Protein AF-0000000084647688 (afdb_homodimer)

Sequence (276 aa):
MPHLNAVLETALYVRDMTRARAFFEEVLELRPSTADHRMTAYAVGPSVLLLFMEGGTTETVQLPDNRGSIPPHDGNGPVHMAFAIAPEDLEPWERRLNAHGVKIEGRTHWPRGGESLYLRDPDDHLLELATPGIWPNYMPHLNAVLETALYVRDMTRARAFFEEVLELRPSTADHRMTAYAVGPSVLLLFMEGGTTETVQLPDNRGSIPPHDGNGPVHMAFAIAPEDLEPWERRLNAHGVKIEGRTHWPRGGESLYLRDPDDHLLELATPGIWPNY

Foldseek 3Di:
DDDDDDAAEDEDEDADVVQQCCCCCVLVVFDFPDDDPAWTWTDDDRHIYIYGHAVSFQQWADDPPRPGIDHGDGDADQAEDEDEDEPVCVVVSVVSCVVVPWDFPDKDQAPQGKIWTWTAGPRGHIYIYIYPRNDPVD/DDDDDDAAEDEDEDADVVQQCCCCCVLVVFDFPDDDPAWTWTDDDRHIYIYGHAVSFQAWAQDPPRPGIDHGDGDADQAEDEDEDEPVCVVVSVVSCVVVPWDFPDKDQAPQGKIWTWTAGPRGHIYIYIYPRNDPVD

Organism: NCBI:txid1178482

Solvent-accessible surface area (backbone atoms only — not comparable to full-atom values): 14075 Å² total; per-residue (Å²): 129,65,62,66,52,23,57,29,35,40,59,48,52,32,89,47,66,68,63,45,47,50,45,46,32,69,74,66,62,46,57,71,75,48,71,58,96,43,36,38,32,27,64,25,52,70,19,33,44,34,40,30,35,50,78,58,35,70,53,68,42,74,44,73,91,80,26,34,35,44,66,47,33,37,39,44,65,23,37,49,38,26,30,29,28,55,72,85,30,50,63,52,43,52,51,49,35,51,75,70,68,46,64,73,73,23,40,34,56,37,95,68,68,6,41,35,41,26,33,64,51,93,68,51,25,32,38,30,46,30,23,60,26,68,44,97,70,57,129,66,62,65,54,24,56,30,35,40,58,48,53,33,91,47,66,68,64,44,49,50,44,46,32,68,75,66,62,46,58,72,76,48,71,58,98,42,36,38,33,28,65,25,52,70,20,33,44,34,40,30,35,49,78,57,36,69,52,68,42,72,44,72,90,80,26,34,37,43,65,45,32,36,39,45,66,23,36,49,37,25,31,29,28,52,71,84,31,49,63,52,44,52,52,49,35,50,76,70,68,47,64,72,73,23,41,35,56,38,96,66,66,7,42,35,42,28,33,62,50,92,70,51,26,30,39,30,46,30,23,60,26,68,45,95,70,56

Radius of gyration: 17.88 Å; Cα contacts (8 Å, |Δi|>4): 678; chains: 2; bounding box: 42×48×41 Å

Nearest PDB structures (foldseek):
  3r4q-assembly2_D  TM=8.934E-01  e=1.992E-13  Agrobacterium fabrum str. C58
  1lqp-assembly1_B  TM=8.240E-01  e=5.655E-10  Pseudomonas aeruginosa
  4naz-assembly1_A  TM=8.111E-01  e=8.529E-09  Staphylococcus aureus subsp. aureus N315
  3bqx-assembly1_A-2  TM=7.437E-01  e=2.917E-09  Fulvimarina pelagi HTCC2506
  4mym-assembly1_A-2  TM=7.475E-01  e=2.341E-08  Nocardioides sp. JS614

Secondary structure (DSSP, 8-state):
-----EEEEEEEEES-HHHHHIIIIIIS---EEEE-SSEEEEEETTEEEEEEETTTT-SPEEEGGGTEEE-----BS--EEEEE--GGGHHHHHHHHHHTT--EEEEEE-TTS-EEEEEE-TT--EEEEE-TTSSTT-/-----EEEEEEEEES-HHHHHIIIIIIS---EEEE-SSEEEEEETTEEEEEEETTTT-SPEEEGGGTEEE-----BS--EEEEE--GGGHHHHHHHHHHTTPPEEEEEE-TTS-EEEEEE-TT--EEEEE-TTSSTT-

InterPro domains:
  IPR004360 Glyoxalase/fosfomycin resistance/dioxygenase domain [PF00903] (9-129)
  IPR029068 Glyoxalase/Bleomycin resistance protein/Dihydroxybiphenyl dioxygenase [G3DSA:3.10.180.10] (8-137)
  IPR029068 Glyoxalase/Bleomycin resistance protein/Dihydroxybiphenyl dioxygenase [SSF54593] (9-135)
  IPR037523 Vicinal oxygen chelate (VOC), core domain [PS51819] (6-132)
  IPR050383 Glyoxalase I/Fosfomycin Resistance Protein Families [PTHR21366] (7-130)

pLDDT: mean 97.74, std 1.86, range [86.56, 99.0]

Structure (mmCIF, N/CA/C/O backbone):
data_AF-0000000084647688-model_v1
#
loop_
_entity.id
_entity.type
_entity.pdbx_description
1 polymer 'VOC domain-containing protein'
#
loop_
_atom_site.group_PDB
_atom_site.id
_atom_site.type_symbol
_atom_site.label_atom_id
_atom_site.label_alt_id
_atom_site.label_comp_id
_atom_site.label_asym_id
_atom_site.label_entity_id
_atom_site.label_seq_id
_atom_site.pdbx_PDB_ins_code
_atom_site.Cartn_x
_atom_site.Cartn_y
_atom_site.Cartn_z
_atom_site.occupancy
_atom_site.B_iso_or_equiv
_atom_site.auth_seq_id
_atom_site.auth_comp_id
_atom_site.auth_asym_id
_atom_site.auth_atom_id
_atom_site.pdbx_PDB_model_num
ATOM 1 N N . MET A 1 1 ? -4.27 -24.141 4.969 1 86.56 1 MET A N 1
ATOM 2 C CA . MET A 1 1 ? -4.352 -23.188 3.861 1 86.56 1 MET A CA 1
ATOM 3 C C . MET A 1 1 ? -3.295 -22.094 3.998 1 86.56 1 MET A C 1
ATOM 5 O O . MET A 1 1 ? -3.002 -21.641 5.105 1 86.56 1 MET A O 1
ATOM 9 N N . PRO A 1 2 ? -2.67 -21.734 2.844 1 96.19 2 PRO A N 1
ATOM 10 C CA . PRO A 1 2 ? -1.64 -20.703 2.975 1 96.19 2 PRO A CA 1
ATOM 11 C C . PRO A 1 2 ? -2.203 -19.359 3.441 1 96.19 2 PRO A C 1
ATOM 13 O O . PRO A 1 2 ? -3.414 -19.141 3.359 1 96.19 2 PRO A O 1
ATOM 16 N N . HIS A 1 3 ? -1.312 -18.562 3.988 1 97.06 3 HIS A N 1
ATOM 17 C CA . HIS A 1 3 ? -1.773 -17.344 4.633 1 97.06 3 HIS A CA 1
ATOM 18 C C . HIS A 1 3 ? -1.028 -16.125 4.098 1 97.06 3 HIS A C 1
ATOM 20 O O . HIS A 1 3 ? 0.14 -16.219 3.717 1 97.06 3 HIS A O 1
ATOM 26 N N . LEU A 1 4 ? -1.744 -15.055 4.02 1 98.75 4 LEU A N 1
ATOM 27 C CA . LEU A 1 4 ? -1.13 -13.75 3.838 1 98.75 4 LEU A CA 1
ATOM 28 C C . LEU A 1 4 ? -0.838 -13.086 5.184 1 98.75 4 LEU A C 1
ATOM 30 O O . LEU A 1 4 ? -1.75 -12.875 5.984 1 98.75 4 LEU A O 1
ATOM 34 N N . ASN A 1 5 ? 0.337 -12.719 5.445 1 98.56 5 ASN A N 1
ATOM 35 C CA . ASN A 1 5 ? 0.75 -12.32 6.789 1 98.56 5 ASN A CA 1
ATOM 36 C C . ASN A 1 5 ? 0.601 -10.812 7 1 98.56 5 ASN A C 1
ATOM 38 O O . ASN A 1 5 ? 0.378 -10.359 8.125 1 98.56 5 ASN A O 1
ATOM 42 N N . ALA A 1 6 ? 0.817 -10.023 5.988 1 98.75 6 ALA A N 1
ATOM 43 C CA . ALA A 1 6 ? 0.769 -8.57 5.996 1 98.75 6 ALA A CA 1
ATOM 44 C C . ALA A 1 6 ? 0.856 -8.008 4.578 1 98.75 6 ALA A C 1
ATOM 46 O O . ALA A 1 6 ? 1.179 -8.734 3.637 1 98.75 6 ALA A O 1
ATOM 47 N N . VAL A 1 7 ? 0.474 -6.824 4.391 1 98.88 7 VAL A N 1
ATOM 48 C CA . VAL A 1 7 ? 0.955 -6.105 3.213 1 98.88 7 VAL A CA 1
ATOM 49 C C . VAL A 1 7 ? 2.406 -5.68 3.424 1 98.88 7 VAL A C 1
ATOM 51 O O . VAL A 1 7 ? 2.711 -4.945 4.367 1 98.88 7 VAL A O 1
ATOM 54 N N . LEU A 1 8 ? 3.215 -6.152 2.584 1 98.88 8 LEU A N 1
ATOM 55 C CA . LEU A 1 8 ? 4.648 -5.941 2.74 1 98.88 8 LEU A CA 1
ATOM 56 C C . LEU A 1 8 ? 5.098 -4.68 2.008 1 98.88 8 LEU A C 1
ATOM 58 O O . LEU A 1 8 ? 5.852 -3.873 2.557 1 98.88 8 LEU A O 1
ATOM 62 N N . GLU A 1 9 ? 4.734 -4.59 0.768 1 98.94 9 GLU A N 1
ATOM 63 C CA . GLU A 1 9 ? 5.109 -3.455 -0.071 1 98.94 9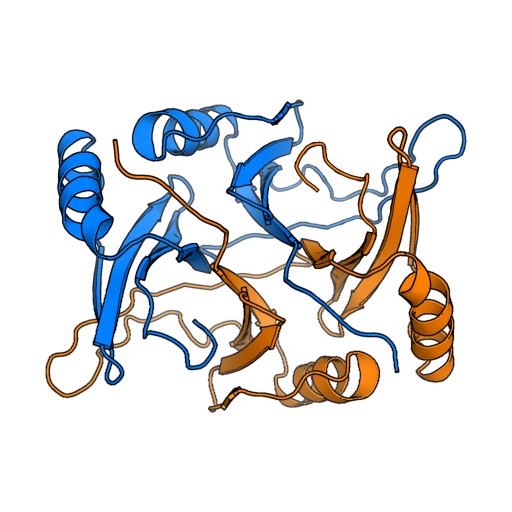 GLU A CA 1
ATOM 64 C C . GLU A 1 9 ? 3.887 -2.635 -0.469 1 98.94 9 GLU A C 1
ATOM 66 O O . GLU A 1 9 ? 2.846 -3.193 -0.82 1 98.94 9 GLU A O 1
ATOM 71 N N . THR A 1 10 ? 4 -1.387 -0.364 1 98.88 10 THR A N 1
ATOM 72 C CA . THR A 1 10 ? 3.088 -0.41 -0.949 1 98.88 10 THR A CA 1
ATOM 73 C C . THR A 1 10 ? 3.824 0.499 -1.929 1 98.88 10 THR A C 1
ATOM 75 O O . THR A 1 10 ? 4.953 0.922 -1.664 1 98.88 10 THR A O 1
ATOM 78 N N . ALA A 1 11 ? 3.146 0.831 -3.043 1 98.88 11 ALA A N 1
ATOM 79 C CA . ALA A 1 11 ? 3.818 1.607 -4.082 1 98.88 11 ALA A CA 1
ATOM 80 C C . ALA A 1 11 ? 3.094 2.926 -4.336 1 98.88 11 ALA A C 1
ATOM 82 O O . ALA A 1 11 ? 1.861 2.971 -4.363 1 98.88 11 ALA A O 1
ATOM 83 N N . LEU A 1 12 ? 3.811 3.926 -4.477 1 98.81 12 LEU A N 1
ATOM 84 C CA . LEU A 1 12 ? 3.375 5.199 -5.035 1 98.81 12 LEU A CA 1
ATOM 85 C C . LEU A 1 12 ? 4.129 5.512 -6.324 1 98.81 12 LEU A C 1
ATOM 87 O O . LEU A 1 12 ? 5.297 5.156 -6.469 1 98.81 12 LEU A O 1
ATOM 91 N N . TYR A 1 13 ? 3.473 6.145 -7.238 1 98.75 13 TYR A N 1
ATOM 92 C CA . TYR A 1 13 ? 4.078 6.578 -8.492 1 98.75 13 TYR A CA 1
ATOM 93 C C . TYR A 1 13 ? 4.207 8.094 -8.547 1 98.75 13 TYR A C 1
ATOM 95 O O . TYR A 1 13 ? 3.238 8.82 -8.305 1 98.75 13 TYR A O 1
ATOM 103 N N . VAL A 1 14 ? 5.348 8.523 -8.836 1 98.56 14 VAL A N 1
ATOM 104 C CA . VAL A 1 14 ? 5.633 9.953 -8.719 1 98.56 14 VAL A CA 1
ATOM 105 C C . VAL A 1 14 ? 6.141 10.484 -10.062 1 98.56 14 VAL A C 1
ATOM 107 O O . VAL A 1 14 ? 6.699 9.734 -10.859 1 98.56 14 VAL A O 1
ATOM 110 N N . ARG A 1 15 ? 6.012 11.773 -10.297 1 98.19 15 ARG A N 1
ATOM 111 C CA . ARG A 1 15 ? 6.371 12.406 -11.562 1 98.19 15 ARG A CA 1
ATOM 112 C C . ARG A 1 15 ? 7.785 12.969 -11.516 1 98.19 15 ARG A C 1
ATOM 114 O O . ARG A 1 15 ? 8.406 13.203 -12.555 1 98.19 15 ARG A O 1
ATOM 121 N N . ASP A 1 16 ? 8.25 13.312 -10.383 1 97.75 16 ASP A N 1
ATOM 122 C CA . ASP A 1 16 ? 9.578 13.852 -10.133 1 97.75 16 ASP A CA 1
ATOM 123 C C . ASP A 1 16 ? 10.203 13.211 -8.891 1 97.75 16 ASP A C 1
ATOM 125 O O . ASP A 1 16 ? 9.875 13.586 -7.762 1 97.75 16 ASP A O 1
ATOM 129 N N . MET A 1 17 ? 11.164 12.312 -9.117 1 98.06 17 MET A N 1
ATOM 130 C CA . MET A 1 17 ? 11.742 11.508 -8.039 1 98.06 17 MET A CA 1
ATOM 131 C C . MET A 1 17 ? 12.516 12.391 -7.059 1 98.06 17 MET A C 1
ATOM 133 O O . MET A 1 17 ? 12.484 12.156 -5.852 1 98.06 17 MET A O 1
ATOM 137 N N . THR A 1 18 ? 13.203 13.352 -7.613 1 97.69 18 THR A N 1
ATOM 138 C CA . THR A 1 18 ? 13.969 14.242 -6.75 1 97.69 18 THR A CA 1
ATOM 139 C C . THR A 1 18 ? 13.055 14.984 -5.785 1 97.69 18 THR A C 1
ATOM 141 O O . THR A 1 18 ? 13.328 15.047 -4.582 1 97.69 18 THR A O 1
ATOM 144 N N . ARG A 1 19 ? 12 15.523 -6.297 1 98.12 19 ARG A N 1
ATOM 145 C CA . ARG A 1 19 ? 11.023 16.234 -5.484 1 98.12 19 ARG A CA 1
ATOM 146 C C . ARG A 1 19 ? 10.367 15.312 -4.465 1 98.12 19 ARG A C 1
ATOM 148 O O . ARG A 1 19 ? 10.18 15.688 -3.309 1 98.12 19 ARG A O 1
ATOM 155 N N . ALA A 1 20 ? 10.016 14.133 -4.898 1 98.44 20 ALA A N 1
ATOM 156 C CA . ALA A 1 20 ? 9.391 13.148 -4.012 1 98.44 20 ALA A CA 1
ATOM 157 C C . ALA A 1 20 ? 10.336 12.758 -2.881 1 98.44 20 ALA A C 1
ATOM 159 O O . ALA A 1 20 ? 9.953 12.758 -1.71 1 98.44 20 ALA A O 1
ATOM 160 N N . ARG A 1 21 ? 11.547 12.469 -3.207 1 98.25 21 ARG A N 1
ATOM 161 C CA . ARG A 1 21 ? 12.523 12.062 -2.207 1 98.25 21 ARG A CA 1
ATOM 162 C C . ARG A 1 21 ? 12.75 13.172 -1.181 1 98.25 21 ARG A C 1
ATOM 164 O O . ARG A 1 2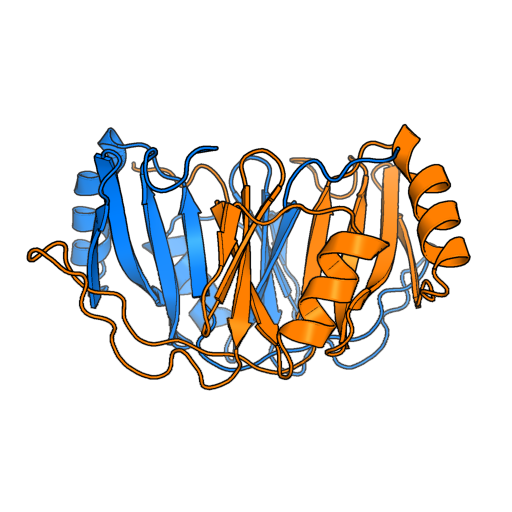1 ? 12.914 12.898 0.01 1 98.25 21 ARG A O 1
ATOM 171 N N . ALA A 1 22 ? 12.805 14.383 -1.633 1 98.44 22 ALA A N 1
ATOM 172 C CA . ALA A 1 22 ? 12.977 15.5 -0.704 1 98.44 22 ALA A CA 1
ATOM 173 C C . ALA A 1 22 ? 11.875 15.5 0.35 1 98.44 22 ALA A C 1
ATOM 175 O O . ALA A 1 22 ? 12.141 15.711 1.536 1 98.44 22 ALA A O 1
ATOM 176 N N . PHE A 1 23 ? 10.703 15.242 -0.062 1 98.88 23 PHE A N 1
ATOM 177 C CA . PHE A 1 23 ? 9.57 15.234 0.855 1 98.88 23 PHE A CA 1
ATOM 178 C C . PHE A 1 23 ? 9.656 14.047 1.806 1 98.88 23 PHE A C 1
ATOM 180 O O . PHE A 1 23 ? 9.602 14.211 3.025 1 98.88 23 PHE A O 1
ATOM 187 N N . PHE A 1 24 ? 9.773 12.852 1.318 1 98.88 24 PHE A N 1
ATOM 188 C CA . PHE A 1 24 ? 9.703 11.641 2.125 1 98.88 24 PHE A CA 1
ATOM 189 C C . PHE A 1 24 ? 10.914 11.523 3.041 1 98.88 24 PHE A C 1
ATOM 191 O O . PHE A 1 24 ? 10.82 10.992 4.145 1 98.88 24 PHE A O 1
ATOM 198 N N . GLU A 1 25 ? 12.031 12.078 2.617 1 98.38 25 GLU A N 1
ATOM 199 C CA . GLU A 1 25 ? 13.242 11.969 3.42 1 98.38 25 GLU A CA 1
ATOM 200 C C . GLU A 1 25 ? 13.359 13.133 4.398 1 98.38 25 GLU A C 1
ATOM 202 O O . GLU A 1 25 ? 13.695 12.938 5.57 1 98.38 25 GLU A O 1
ATOM 207 N N . GLU A 1 26 ? 13.07 14.328 3.961 1 97.94 26 GLU A N 1
ATOM 208 C CA . GLU A 1 26 ? 13.258 15.5 4.812 1 97.94 26 GLU A CA 1
ATOM 209 C C . GLU A 1 26 ? 12.055 15.711 5.727 1 97.94 26 GLU A C 1
ATOM 211 O O . GLU A 1 26 ? 12.211 16.016 6.91 1 97.94 26 GLU A O 1
ATOM 216 N N . VAL A 1 27 ? 10.891 15.562 5.199 1 98.31 27 VAL A N 1
ATOM 217 C CA . VAL A 1 27 ? 9.695 15.828 5.98 1 98.31 27 VAL A CA 1
ATOM 218 C C . VAL A 1 27 ? 9.328 14.594 6.809 1 98.31 27 VAL A C 1
ATOM 220 O O . VAL A 1 27 ? 9.109 14.695 8.016 1 98.31 27 VAL A O 1
ATOM 223 N N . LEU A 1 28 ? 9.359 13.383 6.148 1 98.56 28 LEU A N 1
ATOM 224 C CA . LEU A 1 28 ? 8.898 12.188 6.844 1 98.56 28 LEU A CA 1
ATOM 225 C C . LEU A 1 28 ? 10.078 11.414 7.43 1 98.56 28 LEU A C 1
ATOM 227 O O . LEU A 1 28 ? 9.898 10.375 8.055 1 98.56 28 LEU A O 1
ATOM 231 N N . GLU A 1 29 ? 11.234 11.812 7.172 1 97.31 29 GLU A N 1
ATOM 232 C CA . GLU A 1 29 ? 12.469 11.328 7.785 1 97.31 29 GLU A CA 1
ATOM 233 C C . GLU A 1 29 ? 12.734 9.875 7.414 1 97.31 29 GLU A C 1
ATOM 235 O O . GLU A 1 29 ? 13.227 9.094 8.234 1 97.31 29 GLU A O 1
ATOM 240 N N . LEU A 1 30 ? 12.344 9.547 6.281 1 98.19 30 LEU A N 1
ATOM 241 C CA . LEU A 1 30 ? 12.648 8.203 5.805 1 98.19 30 LEU A CA 1
ATOM 242 C C . LEU A 1 30 ? 14.031 8.156 5.164 1 98.19 30 LEU A C 1
ATOM 244 O O . LEU A 1 30 ? 14.477 9.133 4.562 1 98.19 30 LEU A O 1
ATOM 248 N N . ARG A 1 31 ? 14.641 7.004 5.348 1 96.5 31 ARG A N 1
ATOM 249 C CA . ARG A 1 31 ? 15.938 6.77 4.723 1 96.5 31 ARG A CA 1
ATOM 250 C C . ARG A 1 31 ? 15.852 5.676 3.668 1 96.5 31 ARG A C 1
ATOM 252 O O . ARG A 1 31 ? 15.352 4.582 3.941 1 96.5 31 ARG A O 1
ATOM 259 N N . PRO A 1 32 ? 16.328 5.961 2.488 1 97.19 32 PRO A N 1
ATOM 260 C CA . PRO A 1 32 ? 16.234 4.953 1.429 1 97.19 32 PRO A CA 1
ATOM 261 C C . PRO A 1 32 ? 17.109 3.73 1.693 1 97.19 32 PRO A C 1
ATOM 263 O O . PRO A 1 32 ? 18.234 3.867 2.176 1 97.19 32 PRO A O 1
ATOM 266 N N . SER A 1 33 ? 16.594 2.596 1.447 1 95.75 33 SER A N 1
ATOM 267 C CA . SER A 1 33 ? 17.344 1.351 1.453 1 95.75 33 SER A CA 1
ATOM 268 C C . SER A 1 33 ? 18.078 1.139 0.127 1 95.75 33 SER A C 1
ATOM 270 O O . SER A 1 33 ? 19.188 0.616 0.099 1 95.75 33 SER A O 1
ATOM 272 N N . THR A 1 34 ? 17.438 1.398 -0.943 1 94.19 34 THR A N 1
ATOM 273 C CA . THR A 1 34 ? 17.969 1.355 -2.299 1 94.19 34 THR A CA 1
ATOM 274 C C . THR A 1 34 ? 17.297 2.404 -3.182 1 94.19 34 THR A C 1
ATOM 276 O O . THR A 1 34 ? 16.188 2.852 -2.885 1 94.19 34 THR A O 1
ATOM 279 N N . ALA A 1 35 ? 18.031 2.871 -4.121 1 94.81 35 ALA A N 1
ATOM 280 C CA . ALA A 1 35 ? 17.51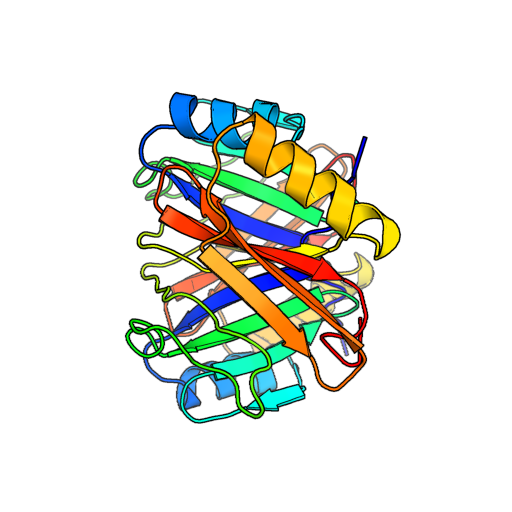6 3.867 -5.055 1 94.81 35 ALA A CA 1
ATOM 281 C C . ALA A 1 35 ? 18.203 3.76 -6.41 1 94.81 35 ALA A C 1
ATOM 283 O O . ALA A 1 35 ? 19.422 3.531 -6.477 1 94.81 35 ALA A O 1
ATOM 284 N N . ASP A 1 36 ? 17.391 3.822 -7.426 1 91.25 36 ASP A N 1
ATOM 285 C CA . ASP A 1 36 ? 17.906 4.012 -8.773 1 91.25 36 ASP A CA 1
ATOM 286 C C . ASP A 1 36 ? 17.047 4.992 -9.562 1 91.25 36 ASP A C 1
ATOM 288 O O . ASP A 1 36 ? 16.297 5.773 -8.977 1 91.25 36 ASP A O 1
ATOM 292 N N . HIS A 1 37 ? 17.266 5.031 -10.867 1 88 37 HIS A N 1
ATOM 293 C CA . HIS A 1 37 ? 16.578 6.051 -11.656 1 88 37 HIS A CA 1
ATOM 294 C C . HIS A 1 37 ? 15.078 5.781 -11.727 1 88 37 HIS A C 1
ATOM 296 O O . HIS A 1 37 ? 14.289 6.699 -11.961 1 88 37 HIS A O 1
ATOM 302 N N . ARG A 1 38 ? 14.672 4.578 -11.414 1 92.81 38 ARG A N 1
ATOM 303 C CA . ARG A 1 38 ? 13.281 4.207 -11.625 1 92.81 38 ARG A CA 1
ATOM 304 C C . ARG A 1 38 ? 12.523 4.125 -10.305 1 92.81 38 ARG A C 1
ATOM 306 O O . ARG A 1 38 ? 11.297 4.199 -10.281 1 92.81 38 ARG A O 1
ATOM 313 N N . MET A 1 39 ? 13.336 3.91 -9.25 1 97.25 39 MET A N 1
ATOM 314 C CA . MET A 1 39 ? 12.602 3.617 -8.023 1 97.25 39 MET A CA 1
ATOM 315 C C . MET A 1 39 ? 13.438 3.961 -6.789 1 97.25 39 MET A C 1
ATOM 317 O O . MET A 1 39 ? 14.664 4.012 -6.863 1 97.25 39 MET A O 1
ATOM 321 N N . THR A 1 40 ? 12.836 4.305 -5.711 1 98.62 40 THR A N 1
ATOM 322 C CA . THR A 1 40 ? 13.391 4.426 -4.367 1 98.62 40 THR A CA 1
ATOM 323 C C . THR A 1 40 ? 12.594 3.586 -3.377 1 98.62 40 THR A C 1
ATOM 325 O O . THR A 1 40 ? 11.359 3.613 -3.385 1 98.62 40 THR A O 1
ATOM 328 N N . ALA A 1 41 ? 13.297 2.809 -2.555 1 98.75 41 ALA A N 1
ATOM 329 C CA . ALA A 1 41 ? 12.648 1.98 -1.54 1 98.75 41 ALA A CA 1
ATOM 330 C C . ALA A 1 41 ? 12.953 2.498 -0.137 1 98.75 41 ALA A C 1
ATOM 332 O O . ALA A 1 41 ? 14.102 2.828 0.175 1 98.75 41 ALA A O 1
ATOM 333 N N . TYR A 1 42 ? 11.914 2.611 0.692 1 98.81 42 TYR A N 1
ATOM 334 C CA . TYR A 1 42 ? 12.047 2.975 2.1 1 98.81 42 TYR A CA 1
ATOM 335 C C . TYR A 1 42 ? 11.57 1.843 3.002 1 98.81 42 TYR A C 1
ATOM 337 O O . TYR A 1 42 ? 10.438 1.377 2.877 1 98.81 42 TYR A O 1
ATOM 345 N N . ALA A 1 43 ? 12.43 1.41 3.902 1 98.56 43 ALA A N 1
ATOM 346 C CA . ALA A 1 43 ? 11.945 0.569 4.992 1 98.56 43 ALA A CA 1
ATOM 347 C C . ALA A 1 43 ? 11.117 1.382 5.984 1 98.56 43 ALA A C 1
ATOM 349 O O . ALA A 1 43 ? 11.547 2.441 6.441 1 98.56 43 ALA A O 1
ATOM 350 N N . VAL A 1 44 ? 9.945 0.98 6.258 1 98.62 44 VAL A N 1
ATOM 351 C CA . VAL A 1 44 ? 9.086 1.526 7.309 1 98.62 44 VAL A CA 1
ATOM 352 C C . VAL A 1 44 ? 8.688 0.417 8.281 1 98.62 44 VAL A C 1
ATOM 354 O O . VAL A 1 44 ? 7.688 -0.268 8.07 1 98.62 44 VAL A O 1
ATOM 357 N N . GLY A 1 45 ? 9.438 0.282 9.344 1 97.75 45 GLY A N 1
ATOM 358 C CA . GLY A 1 45 ? 9.289 -0.924 10.141 1 97.75 45 GLY A CA 1
ATOM 359 C C . GLY A 1 45 ? 9.453 -2.199 9.336 1 97.75 45 GLY A C 1
ATOM 360 O O . GLY A 1 45 ? 10.445 -2.365 8.625 1 97.75 45 GLY A O 1
ATOM 361 N N . PRO A 1 46 ? 8.5 -3.094 9.469 1 97.5 46 PRO A N 1
ATOM 362 C CA . PRO A 1 46 ? 8.602 -4.344 8.711 1 97.5 46 PRO A CA 1
ATOM 363 C C . PRO A 1 46 ? 8.109 -4.203 7.273 1 97.5 46 PRO A C 1
ATOM 365 O O . PRO A 1 46 ? 8.219 -5.145 6.484 1 97.5 46 PRO A O 1
ATOM 368 N N . SER A 1 47 ? 7.547 -3.113 6.926 1 98.62 47 SER A N 1
ATOM 369 C CA . SER A 1 47 ? 6.996 -2.889 5.59 1 98.62 47 SER A CA 1
ATOM 370 C C . SER A 1 47 ? 7.977 -2.129 4.707 1 98.62 47 SER A C 1
ATOM 372 O O . SER A 1 47 ? 9.039 -1.711 5.168 1 98.62 47 SER A O 1
ATOM 374 N N . VAL A 1 48 ? 7.617 -1.997 3.447 1 98.81 48 VAL A N 1
ATOM 375 C CA . VAL A 1 48 ? 8.43 -1.259 2.486 1 98.81 48 VAL A CA 1
ATOM 376 C C . VAL A 1 48 ? 7.539 -0.334 1.66 1 98.81 48 VAL A C 1
ATOM 378 O O . VAL A 1 48 ? 6.523 -0.769 1.106 1 98.81 48 VAL A O 1
ATOM 381 N N . LEU A 1 49 ? 7.852 0.927 1.654 1 98.94 49 LEU A N 1
ATOM 382 C CA . LEU A 1 49 ? 7.262 1.877 0.716 1 98.94 49 LEU A CA 1
ATOM 383 C C . LEU A 1 49 ? 8.141 2.031 -0.521 1 98.94 49 LEU A C 1
ATOM 385 O O . LEU A 1 49 ? 9.336 2.32 -0.41 1 98.94 49 LEU A O 1
ATOM 389 N N . LEU A 1 50 ? 7.555 1.8 -1.659 1 98.88 50 LEU A N 1
ATOM 390 C CA . LEU A 1 50 ? 8.25 1.96 -2.93 1 98.88 50 LEU A CA 1
ATOM 391 C C . LEU A 1 50 ? 7.762 3.201 -3.668 1 98.88 50 LEU A C 1
ATOM 393 O O . LEU A 1 50 ? 6.555 3.369 -3.873 1 98.88 50 LEU A O 1
ATOM 397 N N . LEU A 1 51 ? 8.656 4.07 -4.016 1 98.81 51 LEU A N 1
ATOM 398 C CA . LEU A 1 51 ? 8.383 5.129 -4.98 1 98.81 51 LEU A CA 1
ATOM 399 C C . LEU A 1 51 ? 8.867 4.734 -6.371 1 98.81 51 LEU A C 1
ATOM 401 O O . LEU A 1 51 ? 10.031 4.387 -6.555 1 98.81 51 LEU A O 1
ATOM 405 N N . PHE A 1 52 ? 7.973 4.781 -7.32 1 98.75 52 PHE A N 1
ATOM 406 C CA . PHE A 1 52 ? 8.328 4.539 -8.711 1 98.75 52 PHE A CA 1
ATOM 407 C C . PHE A 1 52 ? 8.148 5.801 -9.547 1 98.75 52 PHE A C 1
ATOM 409 O O . PHE A 1 52 ? 7.211 6.57 -9.32 1 98.75 52 PHE A O 1
ATOM 416 N N . MET A 1 53 ? 9.023 5.961 -10.508 1 98.19 53 MET A N 1
ATOM 417 C CA . MET A 1 53 ? 8.742 6.969 -11.531 1 98.19 53 MET A CA 1
ATOM 418 C C . MET A 1 53 ? 7.539 6.566 -12.375 1 98.19 53 MET A C 1
ATOM 420 O O . MET A 1 53 ? 7.508 5.469 -12.938 1 98.19 53 MET A O 1
ATOM 424 N N . GLU A 1 54 ? 6.535 7.461 -12.414 1 97.62 54 GLU A N 1
ATOM 425 C CA . GLU A 1 54 ? 5.426 7.203 -13.328 1 97.62 54 GLU A CA 1
ATOM 426 C C . GLU A 1 54 ? 5.926 6.945 -14.742 1 97.62 54 GLU A C 1
ATOM 428 O O . GLU A 1 54 ? 6.738 7.711 -15.273 1 97.62 54 GLU A O 1
ATOM 433 N N . GLY A 1 55 ? 5.504 5.879 -15.367 1 97.12 55 GLY A N 1
ATOM 434 C CA . GLY A 1 55 ? 5.93 5.508 -16.703 1 97.12 55 GLY A CA 1
ATOM 435 C C . GLY A 1 55 ? 7.258 4.773 -16.734 1 97.12 55 GLY A C 1
ATOM 436 O O . GLY A 1 55 ? 7.723 4.352 -17.797 1 97.12 55 GLY A O 1
ATOM 437 N N . GLY A 1 56 ? 7.871 4.574 -15.578 1 96.69 56 GLY A N 1
ATOM 438 C CA . GLY A 1 56 ? 9.211 4.016 -15.516 1 96.69 56 GLY A CA 1
ATOM 439 C C . GLY A 1 56 ? 9.219 2.5 -15.438 1 96.69 56 GLY A C 1
ATOM 440 O O . GLY A 1 56 ? 10.273 1.873 -15.547 1 96.69 56 GLY A O 1
ATOM 441 N N . THR A 1 57 ? 8.07 1.863 -15.219 1 97.5 57 THR A N 1
ATOM 442 C CA . THR A 1 57 ? 8 0.421 -15.008 1 97.5 57 THR A CA 1
ATOM 443 C C . THR A 1 57 ? 6.965 -0.211 -15.938 1 97.5 57 THR A C 1
ATOM 445 O O . THR A 1 57 ? 6.25 -1.131 -15.531 1 97.5 57 THR A O 1
ATOM 448 N N . THR A 1 58 ? 6.875 0.223 -17.141 1 97.5 58 THR A N 1
ATOM 449 C CA . THR A 1 58 ? 5.816 -0.193 -18.062 1 97.5 58 THR A CA 1
ATOM 450 C C . THR A 1 58 ? 6.277 -1.36 -18.922 1 97.5 58 THR A C 1
ATOM 452 O O . THR A 1 58 ? 5.555 -1.791 -19.828 1 97.5 58 THR A O 1
ATOM 455 N N . GLU A 1 59 ? 7.465 -1.833 -18.672 1 97.5 59 GLU A N 1
ATOM 456 C CA . GLU A 1 59 ? 7.992 -3.004 -19.375 1 97.5 59 GLU A CA 1
ATOM 457 C C . GLU A 1 59 ? 8.445 -4.07 -18.375 1 97.5 59 GLU A C 1
ATOM 459 O O . GLU A 1 59 ? 8.789 -3.762 -17.234 1 97.5 59 GLU A O 1
ATOM 464 N N . THR A 1 60 ? 8.422 -5.27 -18.844 1 98.06 60 THR A N 1
ATOM 465 C CA . THR A 1 60 ? 8.922 -6.363 -18.031 1 98.06 60 THR A CA 1
ATOM 466 C C . THR A 1 60 ? 10.406 -6.172 -17.719 1 98.06 60 THR A C 1
ATOM 468 O O . THR A 1 60 ? 11.195 -5.844 -18.609 1 98.06 60 THR A O 1
ATOM 471 N N . VAL A 1 61 ? 10.727 -6.34 -16.469 1 96.12 61 VAL A N 1
ATOM 472 C CA . VAL A 1 61 ? 12.125 -6.289 -16.062 1 96.12 61 VAL A CA 1
ATOM 473 C C . VAL A 1 61 ? 12.68 -7.711 -15.938 1 96.12 61 VAL A C 1
ATOM 475 O O . VAL A 1 61 ? 12.141 -8.531 -15.188 1 96.12 61 VAL A O 1
ATOM 478 N N . GLN A 1 62 ? 13.68 -7.961 -16.641 1 96.94 62 GLN A N 1
ATOM 479 C CA . GLN A 1 62 ? 14.406 -9.219 -16.484 1 96.94 62 GLN A CA 1
ATOM 480 C C . GLN A 1 62 ? 15.555 -9.078 -15.492 1 96.94 62 GLN A C 1
ATOM 482 O O . GLN A 1 62 ? 16.453 -8.258 -15.68 1 96.94 62 GLN A O 1
ATOM 487 N N . LEU A 1 63 ? 15.445 -9.875 -14.469 1 95.62 63 LEU A N 1
ATOM 488 C CA . LEU A 1 63 ? 16.516 -9.812 -13.484 1 95.62 63 LEU A CA 1
ATOM 489 C C . LEU A 1 63 ? 17.766 -10.523 -14.008 1 95.62 63 LEU A C 1
ATOM 491 O O . LEU A 1 63 ? 17.672 -11.492 -14.758 1 95.62 63 LEU A O 1
ATOM 495 N N . PRO A 1 64 ? 18.906 -10.109 -13.531 1 94.38 64 PRO A N 1
ATOM 496 C CA . PRO A 1 64 ? 20.141 -10.766 -13.969 1 94.38 64 PRO A CA 1
ATOM 497 C C . PRO A 1 64 ? 20.297 -12.164 -13.391 1 94.38 64 PRO A C 1
ATOM 499 O O . PRO A 1 64 ? 19.594 -12.531 -12.445 1 94.38 64 PRO A O 1
ATOM 502 N N . ASP A 1 65 ? 21.156 -12.961 -14 1 95.12 65 ASP A N 1
ATOM 503 C CA . ASP A 1 65 ? 21.562 -14.281 -13.531 1 95.12 65 ASP A CA 1
ATOM 504 C C . ASP A 1 65 ? 20.375 -15.25 -13.508 1 95.12 65 ASP A C 1
ATOM 506 O O . ASP A 1 65 ? 20.281 -16.094 -12.625 1 95.12 65 ASP A O 1
ATOM 510 N N . ASN A 1 66 ? 19.469 -14.992 -14.406 1 94.62 66 ASN A N 1
ATOM 511 C CA . ASN A 1 66 ? 18.312 -15.859 -14.555 1 94.62 66 ASN A CA 1
ATOM 512 C C . ASN A 1 66 ? 17.516 -15.945 -13.258 1 94.62 66 ASN A C 1
ATOM 514 O O . ASN A 1 66 ? 16.984 -17.016 -12.922 1 94.62 66 ASN A O 1
ATOM 518 N N . ARG A 1 67 ? 17.453 -14.867 -12.602 1 97.25 67 ARG A N 1
ATOM 519 C CA . ARG A 1 67 ? 16.766 -14.828 -11.32 1 97.25 67 ARG A CA 1
ATOM 520 C C . ARG A 1 67 ? 15.273 -14.602 -11.5 1 97.25 67 ARG A C 1
ATOM 522 O O . ARG A 1 67 ? 14.523 -14.578 -10.523 1 97.25 67 ARG A O 1
ATOM 529 N N . GLY A 1 68 ? 14.914 -14.352 -12.742 1 98.19 68 GLY A N 1
ATOM 530 C CA . GLY A 1 68 ? 13.492 -14.227 -13.008 1 98.19 68 GLY A CA 1
ATOM 531 C C . GLY A 1 68 ? 13.109 -12.875 -13.586 1 98.19 68 GLY A C 1
ATOM 532 O O . GLY A 1 68 ? 13.922 -12.219 -14.242 1 98.19 68 GLY A O 1
ATOM 533 N N . SER A 1 69 ? 11.797 -12.5 -13.469 1 98.5 69 SER A N 1
ATOM 534 C CA . SER A 1 69 ? 11.312 -11.266 -14.086 1 98.5 69 SER A CA 1
ATOM 535 C C . SER A 1 69 ? 10.219 -10.617 -13.242 1 98.5 69 SER A C 1
ATOM 537 O O . SER A 1 69 ? 9.578 -11.281 -12.43 1 98.5 69 SER A O 1
ATOM 539 N N . ILE A 1 70 ? 10.117 -9.414 -13.414 1 98.44 70 ILE A N 1
ATOM 540 C CA . ILE A 1 70 ? 9.07 -8.602 -12.805 1 98.44 70 ILE A CA 1
ATOM 541 C C . ILE A 1 70 ? 8.156 -8.031 -13.891 1 98.44 70 ILE A C 1
ATOM 543 O O . ILE A 1 70 ? 8.609 -7.285 -14.758 1 98.44 70 ILE A O 1
ATOM 547 N N . PRO A 1 71 ? 6.887 -8.398 -13.906 1 98.81 71 PRO A N 1
ATOM 548 C CA . PRO A 1 71 ? 5.961 -7.859 -14.898 1 98.81 71 PRO A CA 1
ATOM 549 C C . PRO A 1 71 ? 5.781 -6.348 -14.781 1 98.81 71 PRO A C 1
ATOM 551 O O . PRO A 1 71 ? 6.062 -5.773 -13.719 1 98.81 71 PRO A O 1
ATOM 554 N N . PRO A 1 72 ? 5.297 -5.73 -15.812 1 98.69 72 PRO A N 1
ATOM 555 C CA . PRO A 1 72 ? 5.145 -4.273 -15.805 1 98.69 72 PRO A CA 1
ATOM 556 C C . PRO A 1 72 ? 4.027 -3.803 -14.875 1 98.69 72 PRO A C 1
ATOM 558 O O . PRO A 1 72 ? 3.09 -4.559 -14.602 1 98.69 72 PRO A O 1
ATOM 561 N N . HIS A 1 73 ? 4.082 -2.641 -14.43 1 98.69 73 HIS A N 1
ATOM 562 C CA . HIS A 1 73 ? 3.104 -1.945 -13.602 1 98.69 73 HIS A CA 1
ATOM 563 C C . HIS A 1 73 ? 3.281 -0.433 -13.688 1 98.69 73 HIS A C 1
ATOM 565 O O . HIS A 1 73 ? 4.293 0.048 -14.203 1 98.69 73 HIS A O 1
ATOM 571 N N . ASP A 1 74 ? 2.291 0.222 -13.297 1 98.38 74 ASP A N 1
ATOM 572 C CA . ASP A 1 74 ? 2.271 1.681 -13.25 1 98.38 74 ASP A CA 1
ATOM 573 C C . ASP A 1 74 ? 1.026 2.189 -12.523 1 98.38 74 ASP A C 1
ATOM 575 O O . ASP A 1 74 ? 0.157 1.401 -12.148 1 98.38 74 ASP A O 1
ATOM 579 N N . GLY A 1 75 ? 1.019 3.441 -12.289 1 97.31 75 GLY A N 1
ATOM 580 C CA . GLY A 1 75 ? -0.127 4.051 -11.633 1 97.31 75 GLY A CA 1
ATOM 581 C C . GLY A 1 75 ? -0.126 5.566 -11.719 1 97.31 75 GLY A C 1
ATOM 582 O O . GLY A 1 75 ? 0.885 6.172 -12.07 1 97.31 75 GLY A O 1
ATOM 583 N N . ASN A 1 76 ? -1.278 6.039 -11.484 1 95.38 76 ASN A N 1
ATOM 584 C CA . ASN A 1 76 ? -1.433 7.488 -11.453 1 95.38 76 ASN A CA 1
ATOM 585 C C . ASN A 1 76 ? -2.604 7.906 -10.57 1 95.38 76 ASN A C 1
ATOM 587 O O . ASN A 1 76 ? -3.371 7.059 -10.109 1 95.38 76 ASN A O 1
ATOM 591 N N . GLY A 1 77 ? -2.65 9.25 -10.297 1 96.69 77 GLY A N 1
ATOM 592 C CA . GLY A 1 77 ? -3.701 9.797 -9.453 1 96.69 77 GLY A CA 1
ATOM 593 C C . GLY A 1 77 ? -3.293 9.922 -8 1 96.69 77 GLY A C 1
ATOM 594 O O . GLY A 1 77 ? -2.254 9.398 -7.594 1 96.69 77 GLY A O 1
ATOM 595 N N . PRO A 1 78 ? -4.102 10.633 -7.254 1 98.25 78 PRO A N 1
ATOM 596 C CA . PRO A 1 78 ? -3.83 10.836 -5.828 1 98.25 78 PRO A CA 1
ATOM 597 C C . PRO A 1 78 ? -4.223 9.641 -4.973 1 98.25 78 PRO A C 1
ATOM 599 O O . PRO A 1 78 ? -5.227 9.688 -4.254 1 98.25 78 PRO A O 1
ATOM 602 N N . VAL A 1 79 ? -3.434 8.672 -4.93 1 98.62 79 VAL A N 1
ATOM 603 C CA . VAL A 1 79 ? -3.736 7.414 -4.25 1 98.62 79 VAL A CA 1
ATOM 604 C C . VAL A 1 79 ? -3.617 7.605 -2.74 1 98.62 79 VAL A C 1
ATOM 606 O O . VAL A 1 79 ? -2.879 8.477 -2.273 1 98.62 79 VAL A O 1
ATOM 609 N N . HIS A 1 80 ? -4.363 6.801 -2.012 1 98.81 80 HIS A N 1
ATOM 610 C CA . HIS A 1 80 ? -4.375 6.855 -0.554 1 98.81 80 HIS A CA 1
ATOM 611 C C . HIS A 1 80 ? -3.471 5.781 0.044 1 98.81 80 HIS A C 1
ATOM 613 O O . HIS A 1 80 ? -3.414 4.66 -0.464 1 98.81 80 HIS A O 1
ATOM 619 N N . MET A 1 81 ? -2.756 6.066 1.097 1 98.94 81 MET A N 1
ATOM 620 C CA . MET A 1 81 ? -2.104 5.113 1.991 1 98.94 81 MET A CA 1
ATOM 621 C C . MET A 1 81 ? -1.958 5.695 3.393 1 98.94 81 MET A C 1
ATOM 623 O O . MET A 1 81 ? -2.092 6.906 3.586 1 98.94 81 MET A O 1
ATOM 627 N N . ALA A 1 82 ? -1.728 4.832 4.355 1 98.94 82 ALA A N 1
ATOM 628 C CA . ALA A 1 82 ? -1.561 5.32 5.723 1 98.94 82 ALA A CA 1
ATOM 629 C C . ALA A 1 82 ? -0.31 4.73 6.367 1 98.94 82 ALA A C 1
ATOM 631 O O . ALA A 1 82 ? -0.004 3.553 6.18 1 98.94 82 ALA A O 1
ATOM 632 N N . PHE A 1 83 ? 0.307 5.523 7.176 1 98.94 83 PHE A N 1
ATOM 633 C CA . PHE A 1 83 ? 1.351 5.066 8.086 1 98.94 83 PHE A CA 1
ATOM 634 C C . PHE A 1 83 ? 0.791 4.852 9.484 1 98.94 83 PHE A C 1
ATOM 636 O O . PHE A 1 83 ? -0.038 5.633 9.961 1 98.94 83 PHE A O 1
ATOM 643 N N . ALA A 1 84 ? 1.285 3.826 10.125 1 98.94 84 ALA A N 1
ATOM 644 C CA . ALA A 1 84 ? 1.036 3.611 11.547 1 98.94 84 ALA A CA 1
ATOM 645 C C . ALA A 1 84 ? 1.961 4.473 12.398 1 98.94 84 ALA A C 1
ATOM 647 O O . ALA A 1 84 ? 3.174 4.5 12.18 1 98.94 84 ALA A O 1
ATOM 648 N N . ILE A 1 85 ? 1.401 5.164 13.336 1 98.88 85 ILE A N 1
ATOM 649 C CA . ILE A 1 85 ? 2.211 5.891 14.312 1 98.88 85 ILE A CA 1
ATOM 650 C C . ILE A 1 85 ? 1.711 5.59 15.727 1 98.88 85 ILE A C 1
ATOM 652 O O . ILE A 1 85 ? 0.568 5.168 15.906 1 98.88 85 ILE A O 1
ATOM 656 N N . ALA A 1 86 ? 2.574 5.77 16.672 1 98.62 86 ALA A N 1
ATOM 657 C CA . ALA A 1 86 ? 2.158 5.668 18.062 1 98.62 86 ALA A CA 1
ATOM 658 C C . ALA A 1 86 ? 1.309 6.867 18.469 1 98.62 86 ALA A C 1
ATOM 660 O O . ALA A 1 86 ? 1.49 7.973 17.953 1 98.62 86 ALA A O 1
ATOM 661 N N . PRO A 1 87 ? 0.406 6.68 19.469 1 98.25 87 PRO A N 1
ATOM 662 C CA . PRO A 1 87 ? -0.418 7.801 19.922 1 98.25 87 PRO A CA 1
ATOM 663 C C . PRO A 1 87 ? 0.415 8.992 20.391 1 98.25 87 PRO A C 1
ATOM 665 O O . PRO A 1 87 ? 0.058 10.141 20.125 1 98.25 87 PRO A O 1
ATOM 668 N N . GLU A 1 88 ? 1.501 8.68 21 1 98.38 88 GLU A N 1
ATOM 669 C CA . GLU A 1 88 ? 2.334 9.742 21.562 1 98.38 88 GLU A CA 1
ATOM 670 C C . GLU A 1 88 ? 3.053 10.516 20.469 1 98.38 88 GLU A C 1
ATOM 672 O O . GLU A 1 88 ? 3.611 11.586 20.719 1 98.38 88 GLU A O 1
ATOM 677 N N . ASP A 1 89 ? 3 9.984 19.266 1 98.75 89 ASP A N 1
ATOM 678 C CA . ASP A 1 89 ? 3.723 10.625 18.172 1 98.75 89 ASP A CA 1
ATOM 679 C C . ASP A 1 89 ? 2.809 11.555 17.375 1 98.75 89 ASP A C 1
ATOM 681 O O . ASP A 1 89 ? 3.262 12.258 16.469 1 98.75 89 ASP A O 1
ATOM 685 N N . LEU A 1 90 ? 1.54 11.609 17.703 1 98.5 90 LEU A N 1
ATOM 686 C CA . LEU A 1 90 ? 0.588 12.422 16.953 1 98.5 90 LEU A CA 1
ATOM 687 C C . LEU A 1 90 ? 0.982 13.898 16.984 1 98.5 90 LEU A C 1
ATOM 689 O O . LEU A 1 90 ? 1.166 14.516 15.945 1 98.5 90 LEU A O 1
ATOM 693 N N . GLU A 1 91 ? 1.13 14.477 18.125 1 98.25 91 GLU A N 1
ATOM 694 C CA . GLU A 1 91 ? 1.436 15.891 18.281 1 98.25 91 GLU A CA 1
ATOM 695 C C . GLU A 1 91 ? 2.814 16.219 17.703 1 98.25 91 GLU A C 1
ATOM 697 O O . GLU A 1 91 ? 2.977 17.219 17 1 98.25 91 GLU A O 1
ATOM 702 N N . PRO A 1 92 ? 3.801 15.391 18.016 1 98.75 92 PRO A N 1
ATOM 703 C CA . PRO A 1 92 ? 5.105 15.633 17.391 1 98.75 92 PRO A CA 1
ATOM 704 C C . PRO A 1 92 ? 5.035 15.648 15.867 1 98.75 92 PRO A C 1
ATOM 706 O O . PRO A 1 92 ? 5.711 16.453 15.227 1 98.75 92 PRO A O 1
ATOM 709 N N . TRP A 1 93 ? 4.25 14.812 15.234 1 98.75 93 TRP A N 1
ATOM 710 C CA . TRP A 1 93 ? 4.102 14.82 13.781 1 98.75 93 TRP A CA 1
ATOM 711 C C . TRP A 1 93 ? 3.424 16.109 13.312 1 98.75 93 TRP A C 1
ATOM 713 O O . TRP A 1 93 ? 3.82 16.688 12.305 1 98.75 93 TRP A O 1
ATOM 723 N N . GLU A 1 94 ? 2.408 16.5 14.016 1 98.5 94 GLU A N 1
ATOM 724 C CA . GLU A 1 94 ? 1.749 17.766 13.664 1 98.5 94 GLU A CA 1
ATOM 725 C C . GLU A 1 94 ? 2.738 18.922 13.664 1 98.5 94 GLU A C 1
ATOM 727 O O . GLU A 1 94 ? 2.74 19.75 12.742 1 98.5 94 GLU A O 1
ATOM 732 N N . ARG A 1 95 ? 3.484 18.953 14.703 1 98.44 95 ARG A N 1
ATOM 733 C CA . ARG A 1 95 ? 4.48 20.016 14.828 1 98.44 95 ARG A CA 1
ATOM 734 C C . ARG A 1 95 ? 5.484 19.953 13.68 1 98.44 95 ARG A C 1
ATOM 736 O O . ARG A 1 95 ? 5.844 20.984 13.102 1 98.44 95 ARG A O 1
ATOM 743 N N . ARG A 1 96 ? 5.906 18.828 13.391 1 98.44 96 ARG A N 1
ATOM 744 C CA . ARG A 1 96 ? 6.898 18.656 12.336 1 98.44 96 ARG A CA 1
ATOM 745 C C . ARG A 1 96 ? 6.324 19.062 10.977 1 98.44 96 ARG A C 1
ATOM 747 O O . ARG A 1 96 ? 6.988 19.766 10.203 1 98.44 96 ARG A O 1
ATOM 754 N N . LEU A 1 97 ? 5.152 18.516 10.68 1 98.56 97 LEU A N 1
ATOM 755 C CA . LEU A 1 97 ? 4.504 18.891 9.43 1 98.56 97 LEU A CA 1
ATOM 756 C C . LEU A 1 97 ? 4.371 20.406 9.312 1 98.56 97 LEU A C 1
ATOM 758 O O . LEU A 1 97 ? 4.68 20.984 8.266 1 98.56 97 LEU A O 1
ATOM 762 N N . ASN A 1 98 ? 3.959 21.031 10.367 1 98.12 98 ASN A N 1
ATOM 763 C CA . ASN A 1 98 ? 3.834 22.484 10.391 1 98.12 98 ASN A CA 1
ATOM 764 C C . ASN A 1 98 ? 5.18 23.172 10.164 1 98.12 98 ASN A C 1
ATOM 766 O O . ASN A 1 98 ? 5.27 24.125 9.398 1 98.12 98 ASN A O 1
ATOM 770 N N . ALA A 1 99 ? 6.156 22.719 10.82 1 98.19 99 ALA A N 1
ATOM 771 C CA . ALA A 1 99 ? 7.492 23.297 10.727 1 98.19 99 ALA A CA 1
ATOM 772 C C . ALA A 1 99 ? 8.016 23.234 9.297 1 98.19 99 ALA A C 1
ATOM 774 O O . ALA A 1 99 ? 8.844 24.062 8.891 1 98.19 99 ALA A O 1
ATOM 775 N N . HIS A 1 100 ? 7.527 22.266 8.555 1 98.25 100 HIS A N 1
ATOM 776 C CA . HIS A 1 100 ? 7.977 22.094 7.18 1 98.25 100 HIS A CA 1
ATOM 777 C C . HIS A 1 100 ? 6.969 22.672 6.195 1 98.25 100 HIS A C 1
ATOM 779 O O . HIS A 1 100 ? 7.086 22.469 4.984 1 98.25 100 HIS A O 1
ATOM 785 N N . GLY A 1 101 ? 5.934 23.234 6.711 1 98.31 101 GLY A N 1
ATOM 786 C CA . GLY A 1 101 ? 4.953 23.906 5.879 1 98.31 101 GLY A CA 1
ATOM 787 C C . GLY A 1 101 ? 3.986 22.953 5.203 1 98.31 101 GLY A C 1
ATOM 788 O O . GLY A 1 101 ? 3.402 23.281 4.168 1 98.31 101 GLY A O 1
ATOM 789 N N . VAL A 1 102 ? 3.891 21.766 5.672 1 98.69 102 VAL A N 1
ATOM 790 C CA . VAL A 1 102 ? 2.955 20.797 5.117 1 98.69 102 VAL A CA 1
ATOM 791 C C . VAL A 1 102 ? 1.585 20.969 5.766 1 98.69 102 VAL A C 1
ATOM 793 O O . VAL A 1 102 ? 1.449 20.844 6.984 1 98.69 102 VAL A O 1
ATOM 796 N N . LYS A 1 103 ? 0.618 21.234 4.957 1 98.5 103 LYS A N 1
ATOM 797 C CA . LYS A 1 103 ? -0.744 21.422 5.449 1 98.5 103 LYS A CA 1
ATOM 798 C C . LYS A 1 103 ? -1.376 20.094 5.844 1 98.5 103 LYS A C 1
ATOM 800 O O . LYS A 1 103 ? -1.26 19.109 5.117 1 98.5 103 LYS A O 1
ATOM 805 N N . ILE A 1 104 ? -1.987 20.047 6.977 1 98.69 104 ILE A N 1
ATOM 806 C CA . ILE A 1 104 ? -2.881 18.953 7.344 1 98.69 104 ILE A CA 1
ATOM 807 C C . ILE A 1 104 ? -4.262 19.188 6.738 1 98.69 10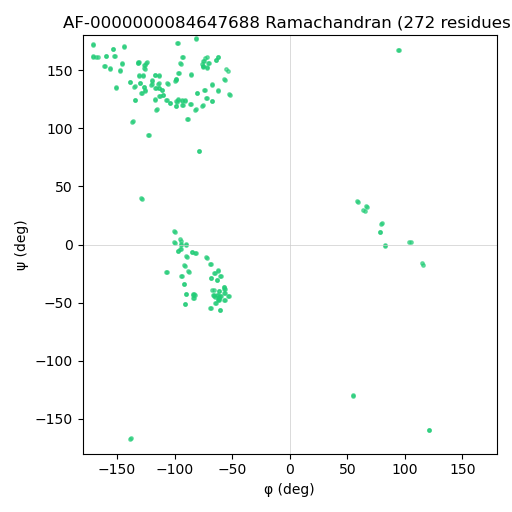4 ILE A C 1
ATOM 809 O O . ILE A 1 104 ? -4.965 20.125 7.129 1 98.69 104 ILE A O 1
ATOM 813 N N . GLU A 1 105 ? -4.672 18.344 5.855 1 98.5 105 GLU A N 1
ATOM 814 C CA . GLU A 1 105 ? -5.875 18.562 5.062 1 98.5 105 GLU A 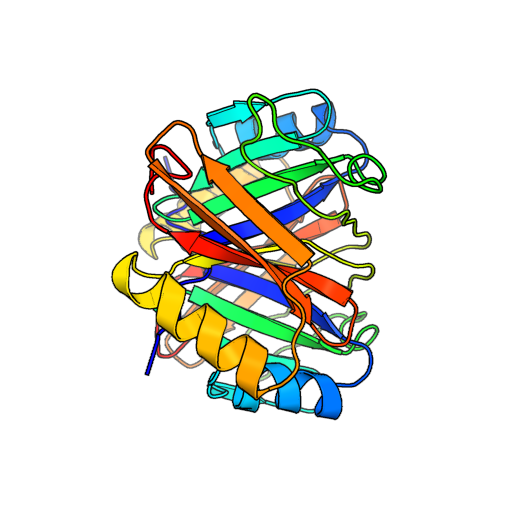CA 1
ATOM 815 C C . GLU A 1 105 ? -7.105 17.969 5.746 1 98.5 105 GLU A C 1
ATOM 817 O O . GLU A 1 105 ? -8.242 18.312 5.387 1 98.5 105 GLU A O 1
ATOM 822 N N . GLY A 1 106 ? -6.855 17.094 6.664 1 98.38 106 GLY A N 1
ATOM 823 C CA . GLY A 1 106 ? -7.941 16.438 7.371 1 98.38 106 GLY A CA 1
ATOM 824 C C . GLY A 1 106 ? -7.512 15.812 8.688 1 98.38 106 GLY A C 1
ATOM 825 O O . GLY A 1 106 ? -6.332 15.508 8.875 1 98.38 106 GLY A O 1
ATOM 826 N N . ARG A 1 107 ? -8.438 15.695 9.57 1 98.44 107 ARG A N 1
ATOM 827 C CA . ARG A 1 107 ? -8.305 15.008 10.852 1 98.44 107 ARG A CA 1
ATOM 828 C C . ARG A 1 107 ? -9.547 14.195 11.164 1 98.44 107 ARG A C 1
ATOM 830 O O . ARG A 1 107 ? -10.672 14.641 10.914 1 98.44 107 ARG A O 1
ATOM 837 N N . THR A 1 108 ? -9.289 13.078 11.688 1 98.44 108 THR A N 1
ATOM 838 C CA . THR A 1 108 ? -10.422 12.219 12.031 1 98.44 108 THR A CA 1
ATOM 839 C C . THR A 1 108 ? -10.234 11.609 13.422 1 98.44 108 THR A C 1
ATOM 841 O O . THR A 1 108 ? -9.133 11.18 13.773 1 98.44 108 THR A O 1
ATOM 844 N N . HIS A 1 109 ? -11.273 11.633 14.164 1 98.25 109 HIS A N 1
ATOM 845 C CA . HIS A 1 109 ? -11.391 10.844 15.391 1 98.25 109 HIS A CA 1
ATOM 846 C C . HIS A 1 109 ? -12.297 9.633 15.18 1 98.25 109 HIS A C 1
ATOM 848 O O . HIS A 1 109 ? -13.492 9.781 14.914 1 98.25 109 HIS A O 1
ATOM 854 N N . TRP A 1 110 ? -11.773 8.5 15.414 1 97.69 110 TRP A N 1
ATOM 855 C CA . TRP A 1 110 ? -12.5 7.285 15.062 1 97.69 110 TRP A CA 1
ATOM 856 C C . TRP A 1 110 ? -13.281 6.754 16.266 1 97.69 110 TRP A C 1
ATOM 858 O O . TRP A 1 110 ? -12.883 6.953 17.406 1 97.69 110 TRP A O 1
ATOM 868 N N . PRO A 1 111 ? -14.305 6.012 16.016 1 94.75 111 PRO A N 1
ATOM 869 C CA . PRO A 1 111 ? -15.188 5.559 17.094 1 94.75 111 PRO A CA 1
ATOM 870 C C . PRO A 1 111 ? -14.492 4.617 18.062 1 94.75 111 PRO A C 1
ATOM 872 O O . PRO A 1 111 ? -14.844 4.578 19.25 1 94.75 111 PRO A O 1
ATOM 875 N N . ARG A 1 112 ? -13.5 3.975 17.641 1 94.25 112 ARG A N 1
ATOM 876 C CA . ARG A 1 112 ? -12.836 2.994 18.484 1 94.25 112 ARG A CA 1
ATOM 877 C C . ARG A 1 112 ? -11.648 3.617 19.219 1 94.25 112 ARG A C 1
ATOM 879 O O . ARG A 1 112 ? -10.922 2.926 19.938 1 94.25 112 ARG A O 1
ATOM 886 N N . GLY A 1 113 ? -11.391 4.969 18.984 1 95.12 113 GLY A N 1
ATOM 887 C CA . GLY A 1 113 ? -10.398 5.676 19.781 1 95.12 113 GLY A CA 1
ATOM 888 C C . GLY A 1 113 ? -9.203 6.141 18.969 1 95.12 113 GLY A C 1
ATOM 889 O O . GLY A 1 113 ? -8.422 6.969 19.438 1 95.12 113 GLY A O 1
ATOM 890 N N . GLY A 1 114 ? -8.953 5.664 17.797 1 97.81 114 GLY A N 1
ATOM 891 C CA . GLY A 1 114 ? -7.824 6.086 16.984 1 97.81 114 GLY A CA 1
ATOM 892 C C . GLY A 1 114 ? -8.031 7.445 16.344 1 97.81 114 GLY A C 1
ATOM 893 O O . GLY A 1 114 ? -9.156 7.953 16.297 1 97.81 114 GLY A O 1
ATOM 894 N N . GLU A 1 115 ? -6.945 8.07 15.992 1 98.62 115 GLU A N 1
ATOM 895 C CA . GLU A 1 115 ? -6.945 9.359 15.297 1 98.62 115 GLU A CA 1
ATOM 896 C C . GLU A 1 115 ? -6.121 9.297 14.016 1 98.62 115 GLU A C 1
ATOM 898 O O . GLU A 1 115 ? -5.176 8.516 13.922 1 98.62 115 GLU A O 1
ATOM 903 N N . SER A 1 116 ? -6.543 10.141 13.086 1 98.75 116 SER A N 1
ATOM 904 C CA . SER A 1 116 ? -5.82 10.242 11.82 1 98.75 116 SER A CA 1
ATOM 905 C C . SER A 1 116 ? -5.512 11.688 11.469 1 98.75 116 SER A C 1
ATOM 907 O O . SER A 1 116 ? -6.344 12.578 11.68 1 98.75 116 SER A O 1
ATOM 909 N N . LEU A 1 117 ? -4.383 11.961 10.992 1 98.88 117 LEU A N 1
ATOM 910 C CA . LEU A 1 117 ? -4.023 13.164 10.25 1 98.88 117 LEU A CA 1
ATOM 911 C C . LEU A 1 117 ? -3.865 12.859 8.766 1 98.88 117 LEU A C 1
ATOM 913 O O . LEU A 1 117 ? -3.271 11.844 8.398 1 98.88 117 LEU A O 1
ATOM 917 N N . TYR A 1 118 ? -4.371 13.727 7.93 1 98.94 118 TYR A N 1
ATOM 918 C CA . TYR A 1 118 ? -4.246 13.562 6.484 1 98.94 118 TYR A CA 1
ATOM 919 C C . TYR A 1 118 ? -3.426 14.695 5.875 1 98.94 118 TYR A C 1
ATOM 921 O O . TYR A 1 118 ? -3.629 15.867 6.207 1 98.94 118 TYR A O 1
ATOM 929 N N . LEU A 1 119 ? -2.543 14.336 5.039 1 98.94 119 LEU A N 1
ATOM 930 C CA . LEU A 1 119 ? -1.682 15.281 4.344 1 98.94 119 LEU A CA 1
ATOM 931 C C . LEU A 1 119 ? -1.405 14.82 2.916 1 98.94 119 LEU A C 1
ATOM 933 O O . LEU A 1 119 ? -1.735 13.695 2.551 1 98.94 119 LEU A O 1
ATOM 937 N N . ARG A 1 120 ? -0.803 15.68 2.102 1 98.88 120 ARG A N 1
ATOM 938 C CA . ARG A 1 120 ? -0.482 15.367 0.713 1 98.88 120 ARG A CA 1
ATOM 939 C C . ARG A 1 120 ? 1.027 15.305 0.502 1 98.88 120 ARG A C 1
ATOM 941 O O . ARG A 1 120 ? 1.772 16.109 1.052 1 98.88 120 ARG A O 1
ATOM 948 N N . ASP A 1 121 ? 1.454 14.328 -0.265 1 98.75 121 ASP A N 1
ATOM 949 C CA . ASP A 1 121 ? 2.824 14.383 -0.767 1 98.75 121 ASP A CA 1
ATOM 950 C C . ASP A 1 121 ? 2.92 15.289 -1.994 1 98.75 121 ASP A C 1
ATOM 952 O O . ASP A 1 121 ? 1.916 15.844 -2.441 1 98.75 121 ASP A O 1
ATOM 956 N N . PRO A 1 122 ? 4.062 15.523 -2.566 1 98.44 122 PRO A N 1
ATOM 957 C CA . PRO A 1 122 ? 4.234 16.469 -3.666 1 98.44 122 PRO A CA 1
ATOM 958 C C . PRO A 1 122 ? 3.441 16.078 -4.91 1 98.44 122 PRO A C 1
ATOM 960 O O . PRO A 1 122 ? 3.23 16.906 -5.797 1 98.44 122 PRO A O 1
ATOM 963 N N . ASP A 1 123 ? 3.068 14.836 -5.078 1 98.5 123 ASP A N 1
ATOM 964 C CA . ASP A 1 123 ? 2.305 14.375 -6.23 1 98.5 123 ASP A CA 1
ATOM 965 C C . ASP A 1 123 ? 0.825 14.219 -5.887 1 98.5 123 ASP A C 1
ATOM 967 O O . ASP A 1 123 ? 0.081 13.547 -6.605 1 98.5 123 ASP A O 1
ATOM 971 N N . ASP A 1 124 ? 0.457 14.711 -4.777 1 98.5 124 ASP A N 1
ATOM 972 C CA . ASP A 1 124 ? -0.923 14.867 -4.324 1 98.5 124 ASP A CA 1
ATOM 973 C C . ASP A 1 124 ? -1.487 13.539 -3.82 1 98.5 124 ASP A C 1
ATOM 975 O O . ASP A 1 124 ? -2.701 13.391 -3.664 1 98.5 124 ASP A O 1
ATOM 979 N N . HIS A 1 125 ? -0.69 12.523 -3.645 1 98.81 125 HIS A N 1
ATOM 980 C CA . HIS A 1 125 ? -1.177 11.344 -2.93 1 98.81 125 HIS A CA 1
ATOM 981 C C . HIS A 1 125 ? -1.682 11.719 -1.539 1 98.81 125 HIS A C 1
ATOM 983 O O . HIS A 1 125 ? -1.086 12.562 -0.862 1 98.81 125 HIS A O 1
ATOM 989 N N . LEU A 1 126 ? -2.738 11.07 -1.131 1 98.94 126 LEU A N 1
ATOM 990 C CA . LEU A 1 126 ? -3.277 11.305 0.204 1 98.94 126 LEU A CA 1
ATOM 991 C C . LEU A 1 126 ? -2.627 10.375 1.225 1 98.94 126 LEU A C 1
ATOM 993 O O . LEU A 1 126 ? -2.936 9.188 1.269 1 98.94 126 LEU A O 1
ATOM 997 N N . LEU A 1 127 ? -1.789 10.93 2.051 1 98.94 127 LEU A N 1
ATOM 998 C CA . LEU A 1 127 ? -1.143 10.188 3.127 1 98.94 127 LEU A CA 1
ATOM 999 C C . LEU A 1 127 ? -1.896 10.359 4.441 1 98.94 127 LEU A C 1
ATOM 1001 O O . LEU A 1 127 ? -2.447 11.438 4.703 1 98.94 127 LEU A O 1
ATOM 1005 N N . GLU A 1 128 ? -1.836 9.352 5.172 1 99 128 GLU A N 1
ATOM 1006 C CA . GLU A 1 128 ? -2.479 9.328 6.484 1 99 128 GLU A CA 1
ATOM 1007 C C . GLU A 1 128 ? -1.508 8.875 7.566 1 99 128 GLU A C 1
ATOM 1009 O O . GLU A 1 128 ? -0.746 7.922 7.367 1 99 128 GLU A O 1
ATOM 1014 N N . LEU A 1 129 ? -1.414 9.578 8.633 1 98.94 129 LEU A N 1
ATOM 1015 C CA . LEU A 1 129 ? -0.808 9.117 9.883 1 98.94 129 LEU A CA 1
ATOM 1016 C C . LEU A 1 129 ? -1.876 8.656 10.867 1 98.94 129 LEU A C 1
ATOM 1018 O O . LEU A 1 129 ? -2.729 9.453 11.273 1 98.94 129 LEU A O 1
ATOM 1022 N N . ALA A 1 130 ? -1.805 7.438 11.219 1 98.94 130 ALA A N 1
ATOM 1023 C CA . ALA A 1 130 ? -2.918 6.852 11.961 1 98.94 130 ALA A CA 1
ATOM 1024 C C . ALA A 1 130 ? -2.434 6.211 13.258 1 98.94 130 ALA A C 1
ATOM 1026 O O . ALA A 1 130 ? -1.445 5.473 13.266 1 98.94 130 ALA A O 1
ATOM 1027 N N . THR A 1 131 ? -3.143 6.441 14.375 1 98.88 131 THR A N 1
ATOM 1028 C CA . THR A 1 131 ? -2.867 5.805 15.656 1 98.88 131 THR A CA 1
ATOM 1029 C C . THR A 1 131 ? -3.715 4.547 15.828 1 98.88 131 THR A C 1
ATOM 1031 O O . THR A 1 131 ? -4.68 4.336 15.086 1 98.88 131 THR A O 1
ATOM 1034 N N . PRO A 1 132 ? -3.32 3.65 16.75 1 98.5 132 PRO A N 1
ATOM 1035 C CA . PRO A 1 132 ? -4.141 2.463 16.984 1 98.5 132 PRO A CA 1
ATOM 1036 C C . PRO A 1 132 ? -5.59 2.809 17.328 1 98.5 132 PRO A C 1
ATOM 1038 O O . PRO A 1 132 ? -5.855 3.838 17.953 1 98.5 132 PRO A O 1
ATOM 1041 N N . GLY A 1 133 ? -6.488 1.911 16.984 1 97.88 133 GLY A N 1
ATOM 1042 C CA . GLY A 1 133 ? -7.895 2.104 17.281 1 97.88 133 GLY A CA 1
ATOM 1043 C C . GLY A 1 133 ? -8.719 2.514 16.078 1 97.88 133 GLY A C 1
ATOM 1044 O O . GLY A 1 133 ? -9.945 2.641 16.172 1 97.88 133 GLY A O 1
ATOM 1045 N N . ILE A 1 134 ? -8.039 2.604 14.898 1 97.31 134 ILE A N 1
ATOM 1046 C CA . ILE A 1 134 ? -8.82 2.977 13.727 1 97.31 134 ILE A CA 1
ATOM 1047 C C . ILE A 1 134 ? -9.414 1.725 13.086 1 97.31 134 ILE A C 1
ATOM 1049 O O . ILE A 1 134 ? -10.406 1.804 12.352 1 97.31 134 ILE A O 1
ATOM 1053 N N . TRP A 1 135 ? -8.789 0.618 13.344 1 97.44 135 TRP A N 1
ATOM 1054 C CA . TRP A 1 135 ? -9.242 -0.696 12.898 1 97.44 135 TRP A CA 1
ATOM 1055 C C . TRP A 1 135 ? -9.227 -1.694 14.055 1 97.44 135 TRP A C 1
ATOM 1057 O O . TRP A 1 135 ? -8.461 -1.538 15.008 1 97.44 135 TRP A O 1
ATOM 1067 N N . PRO A 1 136 ? -10.039 -2.746 13.969 1 96.19 136 PRO A N 1
ATOM 1068 C CA . PRO A 1 136 ? -10.031 -3.752 15.031 1 96.19 136 PRO A CA 1
ATOM 1069 C C . PRO A 1 136 ? -8.68 -4.465 15.164 1 96.19 136 PRO A C 1
ATOM 1071 O O . PRO A 1 136 ? -8.297 -4.875 16.266 1 96.19 136 PRO A O 1
ATOM 1074 N N . ASN A 1 137 ? -7.953 -4.617 14.086 1 96.94 137 ASN A N 1
ATOM 1075 C CA . ASN A 1 137 ? -6.695 -5.355 14.094 1 96.94 137 ASN A CA 1
ATOM 1076 C C . ASN A 1 137 ? -5.512 -4.438 14.391 1 96.94 137 ASN A C 1
ATOM 1078 O O . ASN A 1 137 ? -4.359 -4.871 14.336 1 96.94 137 ASN A O 1
ATOM 1082 N N . TYR A 1 138 ? -5.855 -3.211 14.586 1 95.62 138 TYR A N 1
ATOM 1083 C CA . TYR A 1 138 ? -4.812 -2.229 14.859 1 95.62 138 TYR A CA 1
ATOM 1084 C C . TYR A 1 138 ? -5.242 -1.265 15.953 1 95.62 138 TYR A C 1
ATOM 1086 O O . TYR A 1 138 ? -6.289 -0.622 15.852 1 95.62 138 TYR A O 1
ATOM 1094 N N . MET B 1 1 ? 12.406 12.258 18 1 86.81 1 MET B N 1
ATOM 1095 C CA . MET B 1 1 ? 11.703 12.523 16.766 1 86.81 1 MET B CA 1
ATOM 1096 C C . MET B 1 1 ? 10.609 11.484 16.516 1 86.81 1 MET B C 1
ATOM 1098 O O . MET B 1 1 ? 10.781 10.305 16.844 1 86.81 1 MET B O 1
ATOM 1102 N N . PRO B 1 2 ? 9.43 11.969 16.031 1 96.19 2 PRO B N 1
ATOM 1103 C CA . PRO B 1 2 ? 8.375 10.977 15.828 1 96.19 2 PRO B CA 1
ATOM 1104 C C . PRO B 1 2 ? 8.734 9.938 14.766 1 96.19 2 PRO B C 1
ATOM 1106 O O . PRO B 1 2 ? 9.656 10.164 13.969 1 96.19 2 PRO B O 1
ATOM 1109 N N . HIS B 1 3 ? 8.07 8.82 14.852 1 97.12 3 HIS B N 1
ATOM 1110 C CA . HIS B 1 3 ? 8.461 7.695 14.008 1 97.12 3 HIS B CA 1
ATOM 1111 C C . HIS B 1 3 ? 7.277 7.152 13.227 1 97.12 3 HIS B C 1
ATOM 1113 O O . HIS B 1 3 ? 6.137 7.211 13.688 1 97.12 3 HIS B O 1
ATOM 1119 N N . LEU B 1 4 ? 7.57 6.711 12.039 1 98.75 4 LEU B N 1
ATOM 1120 C CA . LEU B 1 4 ? 6.641 5.887 11.281 1 98.75 4 LEU B CA 1
ATOM 1121 C C . LEU B 1 4 ? 6.883 4.406 11.547 1 98.75 4 LEU B C 1
ATOM 1123 O O . LEU B 1 4 ? 7.984 3.9 11.305 1 98.75 4 LEU B O 1
ATOM 1127 N N . ASN B 1 5 ? 5.934 3.691 11.969 1 98.62 5 ASN B N 1
ATOM 1128 C CA . ASN B 1 5 ? 6.141 2.344 12.492 1 98.62 5 ASN B CA 1
ATOM 1129 C C . ASN B 1 5 ? 5.992 1.294 11.391 1 98.62 5 ASN B C 1
ATOM 1131 O O . ASN B 1 5 ? 6.613 0.231 11.453 1 98.62 5 ASN B O 1
ATOM 1135 N N . ALA B 1 6 ? 5.129 1.509 10.445 1 98.75 6 ALA B N 1
ATOM 1136 C CA . ALA B 1 6 ? 4.809 0.613 9.336 1 98.75 6 ALA B CA 1
ATOM 1137 C C . ALA B 1 6 ? 3.904 1.302 8.312 1 98.75 6 ALA B C 1
ATOM 1139 O O . ALA B 1 6 ? 3.355 2.373 8.586 1 98.75 6 ALA B O 1
ATOM 1140 N N . VAL B 1 7 ? 3.832 0.787 7.152 1 98.88 7 VAL B N 1
ATOM 1141 C CA . VAL B 1 7 ? 2.674 1.1 6.32 1 98.88 7 VAL B CA 1
ATOM 1142 C C . VAL B 1 7 ? 1.459 0.315 6.809 1 98.88 7 VAL B C 1
ATOM 1144 O O . VAL B 1 7 ? 1.48 -0.917 6.844 1 98.88 7 VAL B O 1
ATOM 1147 N N . LEU B 1 8 ? 0.494 1.038 7.18 1 98.88 8 LEU B N 1
ATOM 1148 C CA . LEU B 1 8 ? -0.684 0.434 7.793 1 98.88 8 LEU B CA 1
ATOM 1149 C C . LEU B 1 8 ? -1.729 0.087 6.742 1 98.88 8 LEU B C 1
ATOM 1151 O O . LEU B 1 8 ? -2.295 -1.01 6.758 1 98.88 8 LEU B O 1
ATOM 1155 N N . GLU B 1 9 ? -2.049 1.051 5.934 1 98.94 9 GLU B N 1
ATOM 1156 C CA . GLU B 1 9 ? -3.057 0.881 4.891 1 98.94 9 GLU B CA 1
ATOM 1157 C C . GLU B 1 9 ? -2.432 0.977 3.5 1 98.94 9 GLU B C 1
ATOM 1159 O O . GLU B 1 9 ? -1.595 1.847 3.248 1 98.94 9 GLU B O 1
ATOM 1164 N N . THR B 1 10 ? -2.785 0.097 2.674 1 98.88 10 THR B N 1
ATOM 1165 C CA . THR B 1 10 ? -2.551 0.159 1.236 1 98.88 10 THR B CA 1
ATOM 1166 C C . THR B 1 10 ? -3.871 0.144 0.472 1 98.88 10 THR B C 1
ATOM 1168 O O . THR B 1 10 ? -4.793 -0.596 0.827 1 98.88 10 THR B O 1
ATOM 1171 N N . ALA B 1 11 ? -3.928 0.95 -0.604 1 98.88 11 ALA B N 1
ATOM 1172 C CA . ALA B 1 11 ? -5.191 1.077 -1.329 1 98.88 11 ALA B CA 1
ATOM 1173 C C . ALA B 1 11 ? -5.039 0.626 -2.779 1 98.88 11 ALA B C 1
ATOM 1175 O O . ALA B 1 11 ? -4.031 0.924 -3.426 1 98.88 11 ALA B O 1
ATOM 1176 N N . LEU B 1 12 ? -5.969 -0.065 -3.252 1 98.81 12 LEU B N 1
ATOM 1177 C CA . LEU B 1 12 ? -6.195 -0.332 -4.668 1 98.81 12 LEU B CA 1
ATOM 1178 C C . LEU B 1 12 ? -7.531 0.251 -5.121 1 98.81 12 LEU B C 1
ATOM 1180 O O . LEU B 1 12 ? -8.492 0.293 -4.344 1 98.81 12 LEU B O 1
ATOM 1184 N N . TYR B 1 13 ? -7.59 0.697 -6.312 1 98.75 13 TYR B N 1
ATOM 1185 C CA . TYR B 1 13 ? -8.812 1.214 -6.91 1 98.75 13 TYR B CA 1
ATOM 1186 C C . TYR B 1 13 ? -9.328 0.277 -7.996 1 98.75 13 TYR B C 1
ATOM 1188 O O . TYR B 1 13 ? -8.578 -0.113 -8.891 1 98.75 13 TYR B O 1
ATOM 1196 N N . VAL B 1 14 ? -10.547 -0.048 -7.895 1 98.5 14 VAL B N 1
ATOM 1197 C CA . VAL B 1 14 ? -11.086 -1.089 -8.766 1 98.5 14 VAL B CA 1
ATOM 1198 C C . VAL B 1 14 ? -12.297 -0.549 -9.523 1 98.5 14 VAL B C 1
ATOM 1200 O O . VAL B 1 14 ? -12.977 0.365 -9.055 1 98.5 14 VAL B O 1
ATOM 1203 N N . ARG B 1 15 ? -12.617 -1.148 -10.68 1 98.06 15 ARG B N 1
ATOM 1204 C CA . ARG B 1 15 ? -13.695 -0.688 -11.555 1 98.06 15 ARG B CA 1
ATOM 1205 C C . ARG B 1 15 ? -15 -1.425 -11.258 1 98.06 15 ARG B C 1
ATOM 1207 O O . ARG B 1 15 ? -16.078 -0.944 -11.602 1 98.06 15 ARG B O 1
ATOM 1214 N N . ASP B 1 16 ? -14.914 -2.588 -10.773 1 97.75 16 ASP B N 1
ATOM 1215 C CA . ASP B 1 16 ? -16.031 -3.443 -10.406 1 97.75 16 ASP B CA 1
ATOM 1216 C C . ASP B 1 16 ? -15.789 -4.125 -9.062 1 97.75 16 ASP B C 1
ATOM 1218 O O . ASP B 1 16 ? -15.047 -5.105 -8.984 1 97.75 16 ASP B O 1
ATOM 1222 N N . MET B 1 17 ? -16.484 -3.658 -8.031 1 98.06 17 MET B N 1
ATOM 1223 C CA . MET B 1 17 ? -16.234 -4.109 -6.66 1 98.06 17 MET B CA 1
ATOM 1224 C C . MET B 1 17 ? -16.625 -5.574 -6.496 1 98.06 17 MET B C 1
ATOM 1226 O O . MET B 1 17 ? -15.953 -6.324 -5.781 1 98.06 17 MET B O 1
ATOM 1230 N N . THR B 1 18 ? -17.703 -5.938 -7.121 1 97.69 18 THR B N 1
ATOM 1231 C CA . THR B 1 18 ? -18.156 -7.324 -7.02 1 97.69 18 THR B CA 1
ATOM 1232 C C . THR B 1 18 ? -17.094 -8.273 -7.582 1 97.69 18 THR B C 1
ATOM 1234 O O . THR B 1 18 ? -16.75 -9.266 -6.949 1 97.69 18 THR B O 1
ATOM 1237 N N . ARG B 1 19 ? -16.594 -7.961 -8.719 1 98.12 19 ARG B N 1
ATOM 1238 C CA . ARG B 1 19 ? -15.562 -8.766 -9.359 1 98.12 19 ARG B CA 1
ATOM 1239 C C . ARG B 1 19 ? -14.281 -8.781 -8.523 1 98.12 19 ARG B C 1
ATOM 1241 O O . ARG B 1 19 ? -13.648 -9.828 -8.367 1 98.12 19 ARG B O 1
ATOM 1248 N N . ALA B 1 20 ? -13.914 -7.625 -8.023 1 98.44 20 ALA B N 1
ATOM 1249 C CA . ALA B 1 20 ? -12.719 -7.527 -7.195 1 98.44 20 ALA B CA 1
ATOM 1250 C C . ALA B 1 20 ? -12.859 -8.367 -5.926 1 98.44 20 ALA B C 1
ATOM 1252 O O . ALA B 1 20 ? -11.961 -9.133 -5.582 1 98.44 20 ALA B O 1
ATOM 1253 N N . ARG B 1 21 ? -13.953 -8.25 -5.27 1 98.25 21 ARG B N 1
ATOM 1254 C CA . ARG B 1 21 ? -14.18 -8.992 -4.031 1 98.25 21 ARG B CA 1
ATOM 1255 C C . ARG B 1 21 ? -14.141 -10.492 -4.277 1 98.25 21 ARG B C 1
ATOM 1257 O O . ARG B 1 21 ? -13.625 -11.25 -3.451 1 98.25 21 ARG B O 1
ATOM 1264 N N . ALA B 1 22 ? -14.695 -10.922 -5.352 1 98.38 22 ALA B N 1
ATOM 1265 C CA . ALA B 1 22 ? -14.656 -12.344 -5.68 1 98.38 22 ALA B CA 1
ATOM 1266 C C . ALA B 1 22 ? -13.219 -12.852 -5.742 1 98.38 22 ALA B C 1
ATOM 1268 O O . ALA B 1 22 ? -12.914 -13.93 -5.223 1 98.38 22 ALA B O 1
ATOM 1269 N N . PHE B 1 23 ? -12.375 -12.102 -6.312 1 98.88 23 PHE B N 1
ATOM 1270 C CA . PHE B 1 23 ? -10.977 -12.484 -6.438 1 98.88 23 PHE B CA 1
ATOM 1271 C C . PHE B 1 23 ? -10.289 -12.484 -5.074 1 98.88 23 PHE B C 1
ATOM 1273 O O . PHE B 1 23 ? -9.695 -13.484 -4.672 1 98.88 23 PHE B O 1
ATOM 1280 N N . PHE B 1 24 ? -10.344 -11.406 -4.363 1 98.88 24 PHE B N 1
ATOM 1281 C CA . PHE B 1 24 ? -9.594 -11.242 -3.125 1 98.88 24 PHE B CA 1
ATOM 1282 C C . PHE B 1 24 ? -10.133 -12.156 -2.035 1 98.88 24 PHE B C 1
ATOM 1284 O O . PHE B 1 24 ? -9.383 -12.625 -1.179 1 98.88 24 PHE B O 1
ATOM 1291 N N . GLU B 1 25 ? -11.414 -12.477 -2.088 1 98.38 25 GLU B N 1
ATOM 1292 C CA . GLU B 1 25 ? -12.008 -13.312 -1.048 1 98.38 25 GLU B CA 1
ATOM 1293 C C . GLU B 1 25 ? -11.922 -14.789 -1.409 1 98.38 25 GLU B C 1
ATOM 1295 O O . GLU B 1 25 ? -11.578 -15.617 -0.565 1 98.38 25 GLU B O 1
ATOM 1300 N N . GLU B 1 26 ? -12.195 -15.117 -2.633 1 97.88 26 GLU B N 1
ATOM 1301 C CA . GLU B 1 26 ? -12.219 -16.516 -3.025 1 97.88 26 GLU B CA 1
ATOM 1302 C C . GLU B 1 26 ? -10.82 -17.031 -3.354 1 97.88 26 GLU B C 1
ATOM 1304 O O . GLU B 1 26 ? -10.453 -18.141 -2.969 1 97.88 26 GLU B O 1
ATOM 1309 N N . VAL B 1 27 ? -10.07 -16.266 -4.055 1 98.31 27 VAL B N 1
ATOM 1310 C CA . VAL B 1 27 ? -8.75 -16.703 -4.48 1 98.31 27 VAL B CA 1
ATOM 1311 C C . VAL B 1 27 ? -7.734 -16.469 -3.363 1 98.31 27 VAL B C 1
ATOM 1313 O O . VAL B 1 27 ? -6.984 -17.375 -2.994 1 98.31 27 VAL B O 1
ATOM 1316 N N . LEU B 1 28 ? -7.781 -15.234 -2.744 1 98.56 28 LEU B N 1
ATOM 1317 C CA . LEU B 1 28 ? -6.762 -14.898 -1.757 1 98.56 28 LEU B CA 1
ATOM 1318 C C . LEU B 1 28 ? -7.27 -15.156 -0.341 1 98.56 28 LEU B C 1
ATOM 1320 O O . LEU B 1 28 ? -6.547 -14.922 0.632 1 98.56 28 LEU B O 1
ATOM 1324 N N . GLU B 1 29 ? -8.461 -15.492 -0.191 1 97.38 29 GLU B N 1
ATOM 1325 C CA . GLU B 1 29 ? -9.07 -15.953 1.051 1 97.38 29 GLU B CA 1
ATOM 1326 C C . GLU B 1 29 ? -9.117 -14.836 2.092 1 97.38 29 GLU B C 1
ATOM 1328 O O . GLU B 1 29 ? -8.93 -15.086 3.285 1 97.38 29 GLU B O 1
ATOM 1333 N N . LEU B 1 30 ? -9.258 -13.703 1.622 1 98.25 30 LEU B N 1
ATOM 1334 C CA . LEU B 1 30 ? -9.406 -12.594 2.551 1 98.25 30 LEU B CA 1
ATOM 1335 C C . LEU B 1 30 ? -10.867 -12.422 2.965 1 98.25 30 LEU B C 1
ATOM 1337 O O . LEU B 1 30 ? -11.773 -12.688 2.176 1 98.25 30 LEU B O 1
ATOM 1341 N N . ARG B 1 31 ? -11.008 -12.016 4.203 1 96.56 31 ARG B N 1
ATOM 1342 C CA . ARG B 1 31 ? -12.336 -11.734 4.723 1 96.56 31 ARG B CA 1
ATOM 1343 C C . ARG B 1 31 ? -12.508 -10.242 5.016 1 96.56 31 ARG B C 1
ATOM 1345 O O . ARG B 1 31 ? -11.688 -9.648 5.715 1 96.56 31 ARG B O 1
ATOM 1352 N N . PRO B 1 32 ? -13.555 -9.664 4.492 1 97.25 32 PRO B N 1
ATOM 1353 C CA . PRO B 1 32 ? -13.734 -8.227 4.711 1 97.25 32 PRO B CA 1
ATOM 1354 C C . PRO B 1 32 ? -14.023 -7.887 6.172 1 97.25 32 PRO B C 1
ATOM 1356 O O . PRO B 1 32 ? -14.766 -8.609 6.844 1 97.25 32 PRO B O 1
ATOM 1359 N N . SER B 1 33 ? -13.43 -6.867 6.66 1 95.88 33 SER B N 1
ATOM 1360 C CA . SER B 1 33 ? -13.75 -6.289 7.965 1 95.88 33 SER B CA 1
ATOM 1361 C C . SER B 1 33 ? -14.945 -5.352 7.879 1 95.88 33 SER B C 1
ATOM 1363 O O . SER B 1 33 ? -15.75 -5.281 8.812 1 95.88 33 SER B O 1
ATOM 1365 N N . 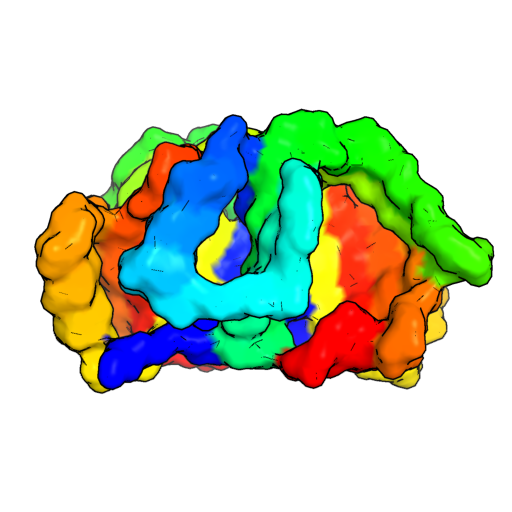THR B 1 34 ? -15 -4.551 6.887 1 94.19 34 THR B N 1
ATOM 1366 C CA . THR B 1 34 ? -16.109 -3.648 6.57 1 94.19 34 THR B CA 1
ATOM 1367 C C . THR B 1 34 ? -16.234 -3.467 5.062 1 94.19 34 THR B C 1
ATOM 1369 O O . THR B 1 34 ? -15.273 -3.688 4.316 1 94.19 34 THR B O 1
ATOM 1372 N N . ALA B 1 35 ? -17.422 -3.238 4.633 1 94.81 35 ALA B N 1
ATOM 1373 C CA . ALA B 1 35 ? -17.703 -3.02 3.215 1 94.81 35 ALA B CA 1
ATOM 1374 C C . ALA B 1 35 ? -18.906 -2.109 3.025 1 94.81 35 ALA B C 1
ATOM 1376 O O . ALA B 1 35 ? -19.891 -2.219 3.758 1 94.81 35 ALA B O 1
ATOM 1377 N N . ASP B 1 36 ? -18.734 -1.187 2.129 1 91.12 36 ASP B N 1
ATOM 1378 C CA . ASP B 1 36 ? -19.875 -0.42 1.634 1 91.12 36 ASP B CA 1
ATOM 1379 C C . ASP B 1 36 ? -19.797 -0.227 0.121 1 91.12 36 ASP B C 1
ATOM 1381 O O . ASP B 1 36 ? -19.078 -0.964 -0.565 1 91.12 36 ASP B O 1
ATOM 1385 N N . HIS B 1 37 ? -20.625 0.678 -0.399 1 88 37 HIS B N 1
ATOM 1386 C CA . HIS B 1 37 ? -20.703 0.804 -1.85 1 88 37 HIS B CA 1
ATOM 1387 C C . HIS B 1 37 ? -19.406 1.382 -2.424 1 88 37 HIS B C 1
ATOM 1389 O O . HIS B 1 37 ? -19.109 1.183 -3.602 1 88 37 HIS B O 1
ATOM 1395 N N . ARG B 1 38 ? -18.609 1.974 -1.591 1 92.25 38 ARG B N 1
ATOM 1396 C CA . ARG B 1 38 ? -17.453 2.705 -2.1 1 92.25 38 ARG B CA 1
ATOM 1397 C C . ARG B 1 38 ? -16.156 1.955 -1.807 1 92.25 38 ARG B C 1
ATOM 1399 O O . ARG B 1 38 ? -15.133 2.186 -2.459 1 92.25 38 ARG B O 1
ATOM 1406 N N . MET B 1 39 ? -16.266 1.107 -0.771 1 97.12 39 MET B N 1
ATOM 1407 C CA . MET B 1 39 ? -14.977 0.557 -0.358 1 97.12 39 MET B CA 1
ATOM 1408 C C . MET B 1 39 ? -15.164 -0.778 0.356 1 97.12 39 MET B C 1
ATOM 1410 O O . MET B 1 39 ? -16.234 -1.061 0.889 1 97.12 39 MET B O 1
ATOM 1414 N N . THR B 1 40 ? -14.219 -1.649 0.31 1 98.62 40 THR B N 1
ATOM 1415 C CA . THR B 1 40 ? -14.055 -2.859 1.108 1 98.62 40 THR B CA 1
ATOM 1416 C C . THR B 1 40 ? -12.695 -2.875 1.794 1 98.62 40 THR B C 1
ATOM 1418 O O . THR B 1 40 ? -11.672 -2.574 1.168 1 98.62 40 THR B O 1
ATOM 1421 N N . ALA B 1 41 ? -12.688 -3.18 3.08 1 98.75 41 ALA B N 1
ATOM 1422 C CA . ALA B 1 41 ? -11.445 -3.26 3.844 1 98.75 41 ALA B CA 1
ATOM 1423 C C . ALA B 1 41 ? -11.141 -4.699 4.246 1 98.75 41 ALA B C 1
ATOM 1425 O O . ALA B 1 41 ? -12.031 -5.426 4.699 1 98.75 41 ALA B O 1
ATOM 1426 N N . TYR B 1 42 ? -9.891 -5.129 4.039 1 98.81 42 TYR B N 1
ATOM 1427 C CA . TYR B 1 42 ? -9.406 -6.434 4.473 1 98.81 42 TYR B CA 1
ATOM 1428 C C . TYR B 1 42 ? -8.289 -6.285 5.492 1 98.81 42 TYR B C 1
ATOM 1430 O O . TYR B 1 42 ? -7.281 -5.621 5.227 1 98.81 42 TYR B O 1
ATOM 1438 N N . ALA B 1 43 ? -8.461 -6.91 6.641 1 98.56 43 ALA B N 1
ATOM 1439 C CA . ALA B 1 43 ? -7.309 -7.074 7.527 1 98.56 43 ALA B CA 1
ATOM 1440 C C . ALA B 1 43 ? -6.336 -8.117 6.977 1 98.56 43 ALA B C 1
ATOM 1442 O O . ALA B 1 43 ? -6.742 -9.219 6.609 1 98.56 43 ALA B O 1
ATOM 1443 N N . VAL B 1 44 ? -5.121 -7.789 6.832 1 98.62 44 VAL B N 1
ATOM 1444 C CA . VAL B 1 44 ? -4.035 -8.703 6.492 1 98.62 44 VAL B CA 1
ATOM 1445 C C . VAL B 1 44 ? -2.949 -8.633 7.562 1 98.62 44 VAL B C 1
ATOM 1447 O O . VAL B 1 44 ? -2.041 -7.801 7.488 1 98.62 44 VAL B O 1
ATOM 1450 N N . GLY B 1 45 ? -3.027 -9.508 8.516 1 97.69 45 GLY B N 1
ATOM 1451 C CA . GLY B 1 45 ? -2.211 -9.32 9.703 1 97.69 45 GLY B CA 1
ATOM 1452 C C . GLY B 1 45 ? -2.43 -7.969 10.359 1 97.69 45 GLY B C 1
ATOM 1453 O O . GLY B 1 45 ? -3.566 -7.586 10.641 1 97.69 45 GLY B O 1
ATOM 1454 N N . PRO B 1 46 ? -1.339 -7.281 10.633 1 97.5 46 PRO B N 1
ATOM 1455 C CA . PRO B 1 46 ? -1.486 -5.969 11.266 1 97.5 46 PRO B CA 1
ATOM 1456 C C . PRO B 1 46 ? -1.814 -4.863 10.258 1 97.5 46 PRO B C 1
ATOM 1458 O O . PRO B 1 46 ? -2.062 -3.721 10.648 1 97.5 46 PRO B O 1
ATOM 1461 N N . SER B 1 47 ? -1.775 -5.148 9.016 1 98.62 47 SER B N 1
ATOM 1462 C CA . SER B 1 47 ? -2.018 -4.16 7.969 1 98.62 47 SER B CA 1
ATOM 1463 C C . SER B 1 47 ? -3.459 -4.219 7.473 1 98.62 47 SER B C 1
ATOM 1465 O O . SER B 1 47 ? -4.23 -5.086 7.891 1 98.62 47 SER B O 1
ATOM 1467 N N . VAL B 1 48 ? -3.805 -3.266 6.629 1 98.81 48 VAL B N 1
ATOM 1468 C CA . VAL B 1 48 ? -5.137 -3.209 6.035 1 98.81 48 VAL B CA 1
ATOM 1469 C C . VAL B 1 48 ? -5.023 -2.941 4.535 1 98.81 48 VAL B C 1
ATOM 1471 O O . VAL B 1 48 ? -4.336 -2.006 4.117 1 98.81 48 VAL B O 1
ATOM 1474 N N . LEU B 1 49 ? -5.605 -3.793 3.742 1 98.94 49 LEU B N 1
ATOM 1475 C CA . LEU B 1 49 ? -5.809 -3.533 2.32 1 98.94 49 LEU B CA 1
ATOM 1476 C C . LEU B 1 49 ? -7.184 -2.928 2.068 1 98.94 49 LEU B C 1
ATOM 1478 O O . LEU B 1 49 ? -8.203 -3.488 2.486 1 98.94 49 LEU B O 1
ATOM 1482 N N . LEU B 1 50 ? -7.188 -1.784 1.449 1 98.88 50 LEU B N 1
ATOM 1483 C CA . LEU B 1 50 ? -8.43 -1.111 1.09 1 98.88 50 LEU B CA 1
ATOM 1484 C C . LEU B 1 50 ? -8.688 -1.207 -0.41 1 98.88 50 LEU B C 1
ATOM 1486 O O . LEU B 1 50 ? -7.824 -0.851 -1.216 1 98.88 50 LEU B O 1
ATOM 1490 N N . LEU B 1 51 ? -9.828 -1.714 -0.785 1 98.81 51 LEU B N 1
ATOM 1491 C CA . LEU B 1 51 ? -10.336 -1.583 -2.146 1 98.81 51 LEU B CA 1
ATOM 1492 C C . LEU B 1 51 ? -11.32 -0.423 -2.25 1 98.81 51 LEU B C 1
ATOM 1494 O O . LEU B 1 51 ? -12.305 -0.371 -1.51 1 98.81 51 LEU B O 1
ATOM 1498 N N . PHE B 1 52 ? -11.047 0.474 -3.137 1 98.75 52 PHE B N 1
ATOM 1499 C CA . PHE B 1 52 ? -11.969 1.57 -3.416 1 98.75 52 PHE B CA 1
ATOM 1500 C C . PHE B 1 52 ? -12.531 1.456 -4.828 1 98.75 52 PHE B C 1
ATOM 1502 O O . PHE B 1 52 ? -11.828 1.049 -5.754 1 98.75 52 PHE B O 1
ATOM 1509 N N . MET B 1 53 ? -13.789 1.862 -4.977 1 98.19 53 MET B N 1
ATOM 1510 C CA . MET B 1 53 ? -14.297 2.068 -6.328 1 98.19 53 MET B CA 1
ATOM 1511 C C . MET B 1 53 ? -13.602 3.244 -7 1 98.19 53 MET B C 1
ATOM 1513 O O . MET B 1 53 ? -13.562 4.348 -6.453 1 98.19 53 MET B O 1
ATOM 1517 N N . GLU B 1 54 ? -13 2.969 -8.172 1 97.56 54 GLU B N 1
ATOM 1518 C CA . GLU B 1 54 ? -12.461 4.082 -8.945 1 97.56 54 GLU B CA 1
ATOM 1519 C C . GLU B 1 54 ? -13.508 5.172 -9.148 1 97.56 54 GLU B C 1
ATOM 1521 O O . GLU B 1 54 ? -14.641 4.887 -9.555 1 97.56 54 GLU B O 1
ATOM 1526 N N . GLY B 1 55 ? -13.188 6.398 -8.844 1 97.06 55 GLY B N 1
ATOM 1527 C CA . GLY B 1 55 ? -14.109 7.52 -8.969 1 97.06 55 GLY B CA 1
ATOM 1528 C C . GLY B 1 55 ? -15.039 7.66 -7.785 1 97.06 55 GLY B C 1
ATOM 1529 O O . GLY B 1 55 ? -15.844 8.594 -7.73 1 97.06 55 GLY B O 1
ATOM 1530 N N . GLY B 1 56 ? -14.93 6.781 -6.816 1 96.62 56 GLY B N 1
ATOM 1531 C CA . GLY B 1 56 ? -15.883 6.746 -5.719 1 96.62 56 GLY B CA 1
ATOM 1532 C C . GLY B 1 56 ? -15.469 7.621 -4.547 1 96.62 56 GLY B C 1
ATOM 1533 O O . GLY B 1 56 ? -16.25 7.816 -3.611 1 96.62 56 GLY B O 1
ATOM 1534 N N . THR B 1 57 ? -14.25 8.141 -4.539 1 97.38 57 THR B N 1
ATOM 1535 C CA . THR B 1 57 ? -13.727 8.891 -3.404 1 97.38 57 THR B CA 1
ATOM 1536 C C . THR B 1 57 ? -13.156 10.227 -3.861 1 97.38 57 THR B C 1
ATOM 1538 O O . THR B 1 57 ? -12.133 10.68 -3.348 1 97.38 57 THR B O 1
ATOM 1541 N N . THR B 1 58 ? -13.781 10.891 -4.777 1 97.44 58 THR B N 1
ATOM 1542 C CA . THR B 1 58 ? -13.234 12.086 -5.402 1 97.44 58 THR B CA 1
ATOM 1543 C C . THR B 1 58 ? -13.75 13.344 -4.707 1 97.44 58 THR B C 1
ATOM 1545 O O . THR B 1 58 ? -13.484 14.461 -5.16 1 97.44 58 THR B O 1
ATOM 1548 N N . GLU B 1 59 ? -14.492 13.164 -3.645 1 97.44 59 GLU B N 1
ATOM 1549 C CA . GLU B 1 59 ? -14.977 14.273 -2.828 1 97.44 59 GLU B CA 1
ATOM 1550 C C . GLU B 1 59 ? -14.602 14.078 -1.36 1 97.44 59 GLU B C 1
ATOM 1552 O O . GLU B 1 59 ? -14.414 12.945 -0.905 1 97.44 59 GLU B O 1
ATOM 1557 N N . THR B 1 60 ? -14.516 15.18 -0.705 1 98.06 60 THR B N 1
ATOM 1558 C CA . THR B 1 60 ? -14.258 15.117 0.729 1 98.06 60 THR B CA 1
ATOM 1559 C C . THR B 1 60 ? -15.398 14.398 1.45 1 98.06 60 THR B C 1
ATOM 1561 O O . THR B 1 60 ? -16.578 14.664 1.19 1 98.06 60 THR B O 1
ATOM 1564 N N . VAL B 1 61 ? -15.023 13.5 2.303 1 95.94 61 VAL B N 1
ATOM 1565 C CA . VAL B 1 61 ? -16 12.82 3.135 1 95.94 61 VAL B CA 1
ATOM 1566 C C . VAL B 1 61 ? -16.047 13.469 4.52 1 95.94 61 VAL B C 1
ATOM 1568 O O . VAL B 1 61 ? -15.031 13.547 5.207 1 95.94 61 VAL B O 1
ATOM 1571 N N . GLN B 1 62 ? -17.156 13.883 4.898 1 96.81 62 GLN B N 1
ATOM 1572 C CA . GLN B 1 62 ? -17.375 14.375 6.254 1 96.81 62 GLN B CA 1
ATOM 1573 C C . GLN B 1 62 ? -17.891 13.258 7.164 1 96.81 62 GLN B C 1
ATOM 1575 O O . GLN B 1 62 ? -18.938 12.672 6.906 1 96.81 62 GLN B O 1
ATOM 1580 N N . LEU B 1 63 ? -17.109 13.016 8.164 1 95.56 63 LEU B N 1
ATOM 1581 C CA . LEU B 1 63 ? -17.547 11.984 9.094 1 95.56 63 LEU B CA 1
ATOM 1582 C C . LEU B 1 63 ? -18.672 12.5 9.984 1 95.56 63 LEU B C 1
ATOM 1584 O O . LEU B 1 63 ? -18.703 13.688 10.312 1 95.56 63 LEU B O 1
ATOM 1588 N N . PRO B 1 64 ? -19.484 11.609 10.453 1 94.06 64 PRO B N 1
ATOM 1589 C CA . PRO B 1 64 ? -20.578 12.047 11.336 1 94.06 64 PRO B CA 1
ATOM 1590 C C . PRO B 1 64 ? -20.078 12.438 12.727 1 94.06 64 PRO B C 1
ATOM 1592 O O . PRO B 1 64 ? -18.938 12.141 13.086 1 94.06 64 PRO B O 1
ATOM 1595 N N . ASP B 1 65 ? -20.891 13.195 13.438 1 95 65 ASP B N 1
ATOM 1596 C CA . ASP B 1 65 ? -20.688 13.562 14.836 1 95 65 ASP B CA 1
ATOM 1597 C C . ASP B 1 65 ? -19.438 14.445 14.984 1 95 65 ASP B C 1
ATOM 1599 O O . ASP B 1 65 ? -18.719 14.336 15.977 1 95 65 ASP B O 1
ATOM 1603 N N . ASN B 1 66 ? -19.172 15.156 13.938 1 94.31 66 ASN B N 1
ATOM 1604 C CA . ASN B 1 66 ? -18.047 16.094 13.945 1 94.31 66 ASN B CA 1
ATOM 1605 C C . ASN B 1 66 ? -16.734 15.391 14.219 1 94.31 66 ASN B C 1
ATOM 1607 O O . ASN B 1 66 ? -15.867 15.922 14.914 1 94.31 66 ASN B O 1
ATOM 1611 N N . ARG B 1 67 ? -16.641 14.25 13.695 1 97.06 67 ARG B N 1
ATOM 1612 C CA . ARG B 1 67 ? -15.453 13.438 13.93 1 97.06 67 ARG B CA 1
ATOM 1613 C C . ARG B 1 67 ? -14.344 13.797 12.945 1 97.06 67 ARG B C 1
ATOM 1615 O O . ARG B 1 67 ? -13.242 13.242 13.016 1 97.06 67 ARG B O 1
ATOM 1622 N N . GLY B 1 68 ? -14.695 14.648 12.008 1 98.19 68 GLY B N 1
ATOM 1623 C CA . GLY B 1 68 ? -13.664 15.109 11.102 1 98.19 68 GLY B CA 1
ATOM 1624 C C . GLY B 1 68 ? -13.961 14.789 9.648 1 98.19 68 GLY B C 1
ATOM 1625 O O . GLY B 1 68 ? -15.125 14.68 9.258 1 98.19 68 GLY B O 1
ATOM 1626 N N . SER B 1 69 ? -12.906 14.789 8.781 1 98.44 69 SER B N 1
ATOM 1627 C CA . SER B 1 69 ? -13.109 14.602 7.348 1 98.44 69 SER B CA 1
ATOM 1628 C C . SER B 1 69 ? -11.953 13.836 6.719 1 98.44 69 SER B C 1
ATOM 1630 O O . SER B 1 69 ? -10.852 13.797 7.273 1 98.44 69 SER B O 1
ATOM 1632 N N . ILE B 1 70 ? -12.234 13.25 5.676 1 98.38 70 ILE B N 1
ATOM 1633 C CA . ILE B 1 70 ? -11.266 12.555 4.836 1 98.38 70 ILE B CA 1
ATOM 1634 C C . ILE B 1 70 ? -11.18 13.234 3.473 1 98.38 70 ILE B C 1
ATOM 1636 O O . ILE B 1 70 ? -12.172 13.305 2.74 1 98.38 70 ILE B O 1
ATOM 1640 N N . PRO B 1 71 ? -10.039 13.789 3.133 1 98.81 71 PRO B N 1
ATOM 1641 C CA . PRO B 1 71 ? -9.891 14.422 1.821 1 98.81 71 PRO B CA 1
ATOM 1642 C C . PRO B 1 71 ? -10.055 13.445 0.665 1 98.81 71 PRO B C 1
ATOM 1644 O O . PRO B 1 71 ? -9.922 12.234 0.855 1 98.81 71 PRO B O 1
ATOM 1647 N N . PRO B 1 72 ? -10.32 13.953 -0.508 1 98.69 72 PRO B N 1
ATOM 1648 C CA . PRO B 1 72 ? -10.555 13.086 -1.661 1 98.69 72 PRO B CA 1
ATOM 1649 C C . PRO B 1 72 ? -9.281 12.383 -2.133 1 98.69 72 PRO B C 1
ATOM 1651 O O . PRO B 1 72 ? -8.172 12.875 -1.898 1 98.69 72 PRO B O 1
ATOM 1654 N N . HIS B 1 73 ? -9.398 11.32 -2.77 1 98.69 73 HIS B N 1
ATOM 1655 C CA . HIS B 1 73 ? -8.344 10.516 -3.381 1 98.69 73 HIS B CA 1
ATOM 1656 C C . HIS B 1 73 ? -8.914 9.594 -4.461 1 98.69 73 HIS B C 1
ATOM 1658 O O . HIS B 1 73 ? -10.133 9.414 -4.551 1 98.69 73 HIS B O 1
ATOM 1664 N N . ASP B 1 74 ? -8.047 9.141 -5.25 1 98.38 74 ASP B N 1
ATOM 1665 C CA . ASP B 1 74 ? -8.367 8.211 -6.324 1 98.38 74 ASP B CA 1
ATOM 1666 C C . ASP B 1 74 ? -7.102 7.664 -6.977 1 98.38 74 ASP B C 1
ATOM 1668 O O . ASP B 1 74 ? -5.992 8.055 -6.605 1 98.38 74 ASP B O 1
ATOM 1672 N N . GLY B 1 75 ? -7.285 6.746 -7.816 1 97.31 75 GLY B N 1
ATOM 1673 C CA . GLY B 1 75 ? -6.16 6.16 -8.531 1 97.31 75 GLY B CA 1
ATOM 1674 C C . GLY B 1 75 ? -6.582 5.289 -9.695 1 97.31 75 GLY B C 1
ATOM 1675 O O . GLY B 1 75 ? -7.758 4.934 -9.82 1 97.31 75 GLY B O 1
ATOM 1676 N N . ASN B 1 76 ? -5.629 5.117 -10.492 1 95.19 76 ASN B N 1
ATOM 1677 C CA . ASN B 1 76 ? -5.848 4.238 -11.641 1 95.19 76 ASN B CA 1
ATOM 1678 C C . ASN B 1 76 ? -4.543 3.607 -12.117 1 95.19 76 ASN B C 1
ATOM 1680 O O . ASN B 1 76 ? -3.463 3.973 -11.648 1 95.19 76 ASN B O 1
ATOM 1684 N N . GLY B 1 77 ? -4.715 2.584 -13.016 1 96.75 77 GLY B N 1
ATOM 1685 C CA . GLY B 1 77 ? -3.566 1.871 -13.547 1 96.75 77 GLY B CA 1
ATOM 1686 C C . GLY B 1 77 ? -3.234 0.61 -12.773 1 96.75 77 GLY B C 1
ATOM 1687 O O . GLY B 1 77 ? -3.768 0.384 -11.688 1 96.75 77 GLY B O 1
ATOM 1688 N N . PRO B 1 78 ? -2.387 -0.19 -13.359 1 98.31 78 PRO B N 1
ATOM 1689 C CA . PRO B 1 78 ? -1.969 -1.444 -12.734 1 98.31 78 PRO B CA 1
ATOM 1690 C C . PRO B 1 78 ? -0.907 -1.237 -11.648 1 98.31 78 PRO B C 1
ATOM 1692 O O . PRO B 1 78 ? 0.268 -1.539 -11.875 1 98.31 78 PRO B O 1
ATOM 1695 N N . VAL B 1 79 ? -1.293 -0.86 -10.516 1 98.62 79 VAL B N 1
ATOM 1696 C CA . VAL B 1 79 ? -0.365 -0.515 -9.445 1 98.62 79 VAL B CA 1
ATOM 1697 C C . VAL B 1 79 ? 0.217 -1.788 -8.836 1 98.62 79 VAL B C 1
ATOM 1699 O O . VAL B 1 79 ? -0.387 -2.859 -8.93 1 98.62 79 VAL B O 1
ATOM 1702 N N . HIS B 1 80 ? 1.39 -1.637 -8.25 1 98.81 80 HIS B N 1
ATOM 1703 C CA . HIS B 1 80 ? 2.092 -2.756 -7.633 1 98.81 80 HIS B CA 1
ATOM 1704 C C . HIS B 1 80 ? 1.889 -2.768 -6.121 1 98.81 80 HIS B C 1
ATOM 1706 O O . HIS B 1 80 ? 1.854 -1.709 -5.488 1 98.81 80 HIS B O 1
ATOM 1712 N N . MET B 1 81 ? 1.722 -3.91 -5.512 1 98.94 81 MET B N 1
ATOM 1713 C CA . MET B 1 81 ? 1.849 -4.148 -4.074 1 98.94 81 MET B CA 1
ATOM 1714 C C . MET B 1 81 ? 2.268 -5.59 -3.799 1 98.94 81 MET B C 1
ATOM 1716 O O . MET B 1 81 ? 2.178 -6.445 -4.68 1 98.94 81 MET B O 1
ATOM 1720 N N . ALA B 1 82 ? 2.762 -5.832 -2.607 1 98.94 82 ALA B N 1
ATOM 1721 C CA . ALA B 1 82 ? 3.164 -7.195 -2.271 1 98.94 82 ALA B CA 1
ATOM 1722 C C . ALA B 1 82 ? 2.578 -7.625 -0.929 1 98.94 82 ALA B C 1
ATOM 1724 O O . ALA B 1 82 ? 2.523 -6.832 0.014 1 98.94 82 ALA B O 1
ATOM 1725 N N . PHE B 1 83 ? 2.258 -8.875 -0.843 1 98.94 83 PHE B N 1
ATOM 1726 C CA . PHE B 1 83 ? 1.94 -9.531 0.419 1 98.94 83 PHE B CA 1
ATOM 1727 C C . PHE B 1 83 ? 3.146 -10.297 0.944 1 98.94 83 PHE B C 1
ATOM 1729 O O . PHE B 1 83 ? 3.873 -10.93 0.172 1 98.94 83 PHE B O 1
ATOM 1736 N N . ALA B 1 84 ? 3.303 -10.258 2.248 1 98.94 84 ALA B N 1
ATOM 1737 C CA . ALA B 1 84 ? 4.262 -11.125 2.934 1 98.94 84 ALA B CA 1
ATOM 1738 C C . ALA B 1 84 ? 3.689 -12.523 3.133 1 98.94 84 ALA B C 1
ATOM 1740 O O . ALA B 1 84 ? 2.562 -12.68 3.605 1 98.94 84 ALA B O 1
ATOM 1741 N N . ILE B 1 85 ? 4.438 -13.516 2.775 1 98.88 85 ILE B N 1
ATOM 1742 C CA . ILE B 1 85 ? 4.055 -14.891 3.072 1 98.88 85 ILE B CA 1
ATOM 1743 C C . ILE B 1 85 ? 5.238 -15.633 3.691 1 98.88 85 ILE B C 1
ATOM 1745 O O . ILE B 1 85 ? 6.391 -15.219 3.533 1 98.88 85 ILE B O 1
ATOM 1749 N N . ALA B 1 86 ? 4.938 -16.672 4.418 1 98.62 86 ALA B N 1
ATOM 1750 C CA . ALA B 1 86 ? 5.992 -17.547 4.926 1 98.62 86 ALA B CA 1
ATOM 1751 C C . ALA B 1 86 ? 6.602 -18.375 3.803 1 98.62 86 ALA B C 1
ATOM 1753 O O . ALA B 1 86 ? 5.922 -18.719 2.834 1 98.62 86 ALA B O 1
ATOM 1754 N N . PRO B 1 87 ? 7.883 -18.766 3.945 1 98.25 87 PRO B N 1
ATOM 1755 C CA . PRO B 1 87 ? 8.516 -19.578 2.912 1 98.25 87 PRO B CA 1
ATOM 1756 C C . PRO B 1 87 ? 7.754 -20.875 2.645 1 98.25 87 PRO B C 1
ATOM 1758 O O . PRO B 1 87 ? 7.637 -21.297 1.492 1 98.25 87 PRO B O 1
ATOM 1761 N N . GLU B 1 88 ? 7.223 -21.422 3.684 1 98.38 88 GLU B N 1
ATOM 1762 C CA . GLU B 1 88 ? 6.535 -22.703 3.551 1 98.38 88 GLU B CA 1
ATOM 1763 C C . GLU B 1 88 ? 5.203 -22.547 2.824 1 98.38 88 GLU B C 1
ATOM 1765 O O . GLU B 1 88 ? 4.59 -23.531 2.412 1 98.38 88 GLU B O 1
ATOM 1770 N N . ASP B 1 89 ? 4.793 -21.312 2.654 1 98.75 89 ASP B N 1
ATOM 1771 C CA . ASP B 1 89 ? 3.494 -21.062 2.033 1 98.75 89 ASP B CA 1
ATOM 1772 C C . ASP B 1 89 ? 3.641 -20.828 0.531 1 98.75 89 ASP B C 1
ATOM 1774 O O . ASP B 1 89 ? 2.645 -20.703 -0.182 1 98.75 89 ASP B O 1
ATOM 1778 N N . LEU B 1 90 ? 4.84 -20.797 0.012 1 98.5 90 LEU B N 1
ATOM 1779 C CA . LEU B 1 90 ? 5.066 -20.5 -1.397 1 98.5 90 LEU B CA 1
ATOM 1780 C C . LEU B 1 90 ? 4.387 -21.531 -2.287 1 98.5 90 LEU B C 1
ATOM 1782 O O . LEU B 1 90 ? 3.564 -21.188 -3.139 1 98.5 90 LEU B O 1
ATOM 1786 N N . GLU B 1 91 ? 4.668 -22.766 -2.127 1 98.25 91 GLU B N 1
ATOM 1787 C CA . GLU B 1 91 ? 4.133 -23.828 -2.967 1 98.25 91 GLU B CA 1
ATOM 1788 C C . GLU B 1 91 ? 2.621 -23.953 -2.797 1 98.25 91 GLU B C 1
ATOM 1790 O O . GLU B 1 91 ? 1.891 -24.078 -3.781 1 98.25 91 GLU B O 1
ATOM 1795 N N . PRO B 1 92 ? 2.168 -23.906 -1.549 1 98.75 92 PRO B N 1
ATOM 1796 C CA . PRO B 1 92 ? 0.713 -23.922 -1.378 1 98.75 92 PRO B CA 1
ATOM 1797 C C . PRO B 1 92 ? 0.019 -22.781 -2.119 1 98.75 92 PRO B C 1
ATOM 1799 O O . PRO B 1 92 ? -1.059 -22.984 -2.686 1 98.75 92 PRO B O 1
ATOM 1802 N N . TRP B 1 93 ? 0.569 -21.594 -2.166 1 98.75 93 TRP B N 1
ATOM 1803 C CA . TRP B 1 93 ? -0.017 -20.484 -2.906 1 98.75 93 TRP B CA 1
ATOM 1804 C C . TRP B 1 93 ? -0 -20.766 -4.406 1 98.75 93 TRP B C 1
ATOM 1806 O O . TRP B 1 93 ? -0.971 -20.469 -5.105 1 98.75 93 TRP B O 1
ATOM 1816 N N . GLU B 1 94 ? 1.09 -21.281 -4.883 1 98.5 94 GLU B N 1
ATOM 1817 C CA . GLU B 1 94 ? 1.155 -21.625 -6.301 1 98.5 94 GLU B CA 1
ATOM 1818 C C . GLU B 1 94 ? 0.039 -22.594 -6.684 1 98.5 94 GLU B C 1
ATOM 1820 O O . GLU B 1 94 ? -0.615 -22.422 -7.715 1 98.5 94 GLU B O 1
ATOM 1825 N N . ARG B 1 95 ? -0.079 -23.578 -5.875 1 98.44 95 ARG B N 1
ATOM 1826 C CA . ARG B 1 95 ? -1.117 -24.578 -6.121 1 98.44 95 ARG B CA 1
ATOM 1827 C C . ARG B 1 95 ? -2.502 -23.938 -6.109 1 98.44 95 ARG B C 1
ATOM 1829 O O . ARG B 1 95 ? -3.338 -24.234 -6.961 1 98.44 95 ARG B O 1
ATOM 1836 N N . ARG B 1 96 ? -2.709 -23.125 -5.184 1 98.44 96 ARG B N 1
ATOM 1837 C CA . ARG B 1 96 ? -4.016 -22.484 -5.062 1 98.44 96 ARG B CA 1
ATOM 1838 C C . ARG B 1 96 ? -4.297 -21.594 -6.262 1 98.44 96 ARG B C 1
ATOM 1840 O O . ARG B 1 96 ? -5.402 -21.609 -6.809 1 98.44 96 ARG B O 1
ATOM 1847 N N . LEU B 1 97 ? -3.332 -20.734 -6.566 1 98.56 97 LEU B N 1
ATOM 1848 C CA . LEU B 1 97 ? -3.492 -19.875 -7.73 1 98.56 97 LEU B CA 1
ATOM 1849 C C . LEU B 1 97 ? -3.814 -20.688 -8.977 1 98.56 97 LEU B C 1
ATOM 1851 O O . LEU B 1 97 ? -4.727 -20.344 -9.734 1 98.56 97 LEU B O 1
ATOM 1855 N N . ASN B 1 98 ? -3.119 -21.75 -9.164 1 98.12 98 ASN B N 1
ATOM 1856 C CA . ASN B 1 98 ? -3.361 -22.641 -10.297 1 98.12 98 ASN B CA 1
ATOM 1857 C C . ASN B 1 98 ? -4.766 -23.234 -10.25 1 98.12 98 ASN B C 1
ATOM 1859 O O . ASN B 1 98 ? -5.457 -23.266 -11.273 1 98.12 98 ASN B O 1
ATOM 1863 N N . ALA B 1 99 ? -5.148 -23.672 -9.141 1 98.19 99 ALA B N 1
ATOM 1864 C CA . ALA B 1 99 ? -6.457 -24.297 -8.969 1 98.19 99 ALA B CA 1
ATOM 1865 C C . ALA B 1 99 ? -7.578 -23.328 -9.312 1 98.19 99 ALA B C 1
ATOM 1867 O O . ALA B 1 99 ? -8.664 -23.734 -9.719 1 98.19 99 ALA B O 1
ATOM 1868 N N . HIS B 1 100 ? -7.297 -22.047 -9.148 1 98.25 100 HIS B N 1
ATOM 1869 C CA . HIS B 1 100 ? -8.305 -21.031 -9.43 1 98.25 100 HIS B CA 1
ATOM 1870 C C . HIS B 1 100 ? -8.086 -20.406 -10.805 1 98.25 100 HIS B C 1
ATOM 1872 O O . HIS B 1 100 ? -8.727 -19.406 -11.148 1 98.25 100 HIS B O 1
ATOM 1878 N N . GLY B 1 101 ? -7.102 -20.875 -11.5 1 98.38 101 GLY B N 1
ATOM 1879 C CA . GLY B 1 101 ? -6.855 -20.438 -12.867 1 98.38 101 GLY B CA 1
ATOM 1880 C C . GLY B 1 101 ? -6.137 -19.094 -12.938 1 98.38 101 GLY B C 1
ATOM 1881 O O . GLY B 1 101 ? -6.238 -18.391 -13.938 1 98.38 101 GLY B O 1
ATOM 1882 N N . VAL B 1 102 ? -5.523 -18.688 -11.891 1 98.69 102 VAL B N 1
ATOM 1883 C CA . VAL B 1 102 ? -4.773 -17.438 -11.883 1 98.69 102 VAL B CA 1
ATOM 1884 C C . VAL B 1 102 ? -3.35 -17.688 -12.375 1 98.69 102 VAL B C 1
ATOM 1886 O O . VAL B 1 102 ? -2.613 -18.5 -11.797 1 98.69 102 VAL B O 1
ATOM 1889 N N . LYS B 1 103 ? -2.996 -17.031 -13.414 1 98.56 103 LYS B N 1
ATOM 1890 C CA . LYS B 1 103 ? -1.666 -17.172 -14 1 98.56 103 LYS B CA 1
ATOM 1891 C C . LYS B 1 103 ? -0.611 -16.484 -13.141 1 98.56 103 LYS B C 1
ATOM 1893 O O . LYS B 1 103 ? -0.815 -15.352 -12.68 1 98.56 103 LYS B O 1
ATOM 1898 N N . ILE B 1 104 ? 0.465 -17.156 -12.883 1 98.69 104 ILE B N 1
ATOM 1899 C CA . ILE B 1 104 ? 1.662 -16.516 -12.344 1 98.69 104 ILE B CA 1
ATOM 1900 C C . ILE B 1 104 ? 2.461 -15.867 -13.469 1 98.69 104 ILE B C 1
ATOM 1902 O O . ILE B 1 104 ? 2.994 -16.562 -14.336 1 98.69 104 ILE B O 1
ATOM 1906 N N . GLU B 1 105 ? 2.602 -14.578 -13.43 1 98.5 105 GLU B N 1
ATOM 1907 C CA . GLU B 1 105 ? 3.16 -13.82 -14.547 1 98.5 105 GLU B CA 1
ATOM 1908 C C . GLU B 1 105 ? 4.668 -13.648 -14.398 1 98.5 105 GLU B C 1
ATOM 1910 O O . GLU B 1 105 ? 5.359 -13.297 -15.359 1 98.5 105 GLU B O 1
ATOM 1915 N N . GLY B 1 106 ? 5.129 -13.859 -13.203 1 98.38 106 GLY B N 1
ATOM 1916 C CA . GLY B 1 106 ? 6.547 -13.703 -12.914 1 98.38 106 GLY B CA 1
ATOM 1917 C C . GLY B 1 106 ? 6.984 -14.406 -11.641 1 98.38 106 GLY B C 1
ATOM 1918 O O . GLY B 1 106 ? 6.168 -14.656 -10.758 1 98.38 106 GLY B O 1
ATOM 1919 N N . ARG B 1 107 ? 8.227 -14.758 -11.594 1 98.44 107 ARG B N 1
ATOM 1920 C CA . ARG B 1 107 ? 8.906 -15.32 -10.43 1 98.44 107 ARG B CA 1
ATOM 1921 C C . ARG B 1 107 ? 10.305 -14.727 -10.281 1 98.44 107 ARG B C 1
ATOM 1923 O O . ARG B 1 107 ? 11.016 -14.539 -11.273 1 98.44 107 ARG B O 1
ATOM 1930 N N . THR B 1 108 ? 10.617 -14.484 -9.094 1 98.44 108 THR B N 1
ATOM 1931 C CA . THR B 1 108 ? 11.945 -13.93 -8.844 1 98.44 108 THR B CA 1
ATOM 1932 C C . THR B 1 108 ? 12.617 -14.641 -7.672 1 98.44 108 THR B C 1
ATOM 1934 O O . THR B 1 108 ? 11.984 -14.914 -6.656 1 98.44 108 THR B O 1
ATOM 1937 N N . HIS B 1 109 ? 13.852 -14.945 -7.84 1 98.25 109 HIS B N 1
ATOM 1938 C CA . HIS B 1 109 ? 14.742 -15.336 -6.758 1 98.25 109 HIS B CA 1
ATOM 1939 C C . HIS B 1 109 ? 15.695 -14.203 -6.391 1 98.25 109 HIS B C 1
ATOM 1941 O O . HIS B 1 109 ? 16.531 -13.797 -7.203 1 98.25 109 HIS B O 1
ATOM 1947 N N . TRP B 1 110 ? 15.648 -13.805 -5.195 1 97.69 110 TRP B N 1
ATOM 1948 C CA . TRP B 1 110 ? 16.391 -12.609 -4.801 1 97.69 110 TRP B CA 1
ATOM 1949 C C . TRP B 1 110 ? 17.75 -12.977 -4.238 1 97.69 110 TRP B C 1
ATOM 1951 O O . TRP B 1 110 ? 17.922 -14.055 -3.666 1 97.69 110 TRP B O 1
ATOM 1961 N N . PRO B 1 111 ? 18.672 -12.086 -4.305 1 94.75 111 PRO B N 1
ATOM 1962 C CA . PRO B 1 111 ? 20.047 -12.383 -3.902 1 94.75 111 PRO B CA 1
ATOM 1963 C C . PRO B 1 111 ? 20.172 -12.703 -2.414 1 94.75 111 PRO B C 1
ATOM 1965 O O . PRO B 1 111 ? 21.047 -13.477 -2.014 1 94.75 111 PRO B O 1
ATOM 1968 N N . ARG B 1 112 ? 19.297 -12.242 -1.645 1 94.38 112 ARG B N 1
ATOM 1969 C CA . ARG B 1 112 ? 19.391 -12.43 -0.201 1 94.38 112 ARG B CA 1
ATOM 1970 C C . ARG B 1 112 ? 18.609 -13.656 0.244 1 94.38 112 ARG B C 1
ATOM 1972 O O . ARG B 1 112 ? 18.516 -13.945 1.439 1 94.38 112 ARG B O 1
ATOM 1979 N N . GLY B 1 113 ? 17.938 -14.375 -0.744 1 95.25 113 GLY B N 1
ATOM 1980 C CA . GLY B 1 113 ? 17.328 -15.656 -0.425 1 95.25 113 GLY B CA 1
ATOM 1981 C C . GLY B 1 113 ? 15.812 -15.641 -0.566 1 95.25 113 GLY B C 1
ATOM 1982 O O . GLY B 1 113 ? 15.18 -16.703 -0.611 1 95.25 113 GLY B O 1
ATOM 1983 N N . GLY B 1 114 ? 15.148 -14.539 -0.601 1 97.88 114 GLY B N 1
ATOM 1984 C CA . GLY B 1 114 ? 13.703 -14.484 -0.741 1 97.88 114 GLY B CA 1
ATOM 1985 C C . GLY B 1 114 ? 13.227 -14.789 -2.15 1 97.88 114 GLY B C 1
ATOM 1986 O O . GLY B 1 114 ? 14.023 -14.781 -3.092 1 97.88 114 GLY B O 1
ATOM 1987 N N . GLU B 1 115 ? 11.992 -15.188 -2.246 1 98.69 115 GLU B N 1
ATOM 1988 C CA . GLU B 1 115 ? 11.344 -15.469 -3.523 1 98.69 115 GLU B CA 1
ATOM 1989 C C . GLU B 1 115 ? 10.039 -14.688 -3.66 1 98.69 115 GLU B C 1
ATOM 1991 O O . GLU B 1 115 ? 9.398 -14.359 -2.66 1 98.69 115 GLU B O 1
ATOM 1996 N N . SER B 1 116 ? 9.727 -14.414 -4.926 1 98.75 116 SER B N 1
ATOM 1997 C CA . SER B 1 116 ? 8.484 -13.711 -5.223 1 98.75 116 SER B CA 1
ATOM 1998 C C . SER B 1 116 ? 7.695 -14.43 -6.316 1 98.75 116 SER B C 1
ATOM 2000 O O . SER B 1 116 ? 8.273 -14.922 -7.281 1 98.75 116 SER B O 1
ATOM 2002 N N . LEU B 1 117 ? 6.457 -14.523 -6.188 1 98.88 117 LEU B N 1
ATOM 2003 C CA . LEU B 1 117 ? 5.5 -14.805 -7.25 1 98.88 117 LEU B CA 1
ATOM 2004 C C . LEU B 1 117 ? 4.715 -13.555 -7.625 1 98.88 117 LEU B C 1
ATOM 2006 O O . LEU B 1 117 ? 4.297 -12.797 -6.75 1 98.88 117 LEU B O 1
ATOM 2010 N N . TYR B 1 118 ? 4.496 -13.344 -8.898 1 98.94 118 TYR B N 1
ATOM 2011 C CA . TYR B 1 118 ? 3.727 -12.195 -9.375 1 98.94 118 TYR B CA 1
ATOM 2012 C C . TYR B 1 118 ? 2.459 -12.648 -10.094 1 98.94 118 TYR B C 1
ATOM 2014 O O . TYR B 1 118 ? 2.498 -13.578 -10.906 1 98.94 118 TYR B O 1
ATOM 2022 N N . LEU B 1 119 ? 1.415 -12.016 -9.773 1 98.94 119 LEU B N 1
ATOM 2023 C CA . LEU B 1 119 ? 0.117 -12.305 -10.383 1 98.94 119 LEU B CA 1
ATOM 2024 C C . LEU B 1 119 ? -0.693 -11.023 -10.555 1 98.94 119 LEU B C 1
ATOM 2026 O O . LEU B 1 119 ? -0.308 -9.969 -10.047 1 98.94 119 LEU B O 1
ATOM 2030 N N . ARG B 1 120 ? -1.818 -11.102 -11.258 1 98.88 120 ARG B N 1
ATOM 2031 C CA . ARG B 1 120 ? -2.684 -9.953 -11.5 1 98.88 120 ARG B CA 1
ATOM 2032 C C . ARG B 1 120 ? -4.035 -10.133 -10.82 1 98.88 120 ARG B C 1
ATOM 2034 O O . ARG B 1 120 ? -4.594 -11.234 -10.812 1 98.88 120 ARG B O 1
ATOM 2041 N N . ASP B 1 121 ? -4.516 -9.062 -10.219 1 98.81 121 ASP B N 1
ATOM 2042 C CA . ASP B 1 121 ? -5.922 -9.07 -9.828 1 98.81 121 ASP B CA 1
ATOM 2043 C C . ASP B 1 121 ? -6.824 -8.734 -11.008 1 98.81 121 ASP B C 1
ATOM 2045 O O . ASP B 1 121 ? -6.34 -8.5 -12.117 1 98.81 121 ASP B O 1
ATOM 2049 N N . PRO B 1 122 ? -8.117 -8.734 -10.891 1 98.44 122 PRO B N 1
ATOM 2050 C CA . PRO B 1 122 ? -9.031 -8.547 -12.023 1 98.44 122 PRO B CA 1
ATOM 2051 C C . PRO B 1 122 ? -8.875 -7.184 -12.688 1 98.44 122 PRO B C 1
ATOM 2053 O O . PRO B 1 122 ? -9.336 -6.988 -13.812 1 98.44 122 PRO B O 1
ATOM 2056 N N . ASP B 1 123 ? -8.352 -6.184 -12.016 1 98.56 123 ASP B N 1
ATOM 2057 C CA . ASP B 1 123 ? -8.156 -4.848 -12.57 1 98.56 123 ASP B CA 1
ATOM 2058 C C . ASP B 1 123 ? -6.711 -4.645 -13.016 1 98.56 123 ASP B C 1
ATOM 2060 O O . ASP B 1 123 ? -6.27 -3.512 -13.211 1 98.56 123 ASP B O 1
ATOM 2064 N N . ASP B 1 124 ? -5.977 -5.699 -13.047 1 98.5 124 ASP B N 1
ATOM 2065 C CA . ASP B 1 124 ? -4.645 -5.793 -13.625 1 98.5 124 ASP B CA 1
ATOM 2066 C C . ASP B 1 124 ? -3.592 -5.203 -12.688 1 98.5 124 ASP B C 1
ATOM 2068 O O . ASP B 1 124 ? -2.465 -4.926 -13.102 1 98.5 124 ASP B O 1
ATOM 2072 N N . HIS B 1 125 ? -3.926 -4.902 -11.461 1 98.81 125 HIS B N 1
ATOM 2073 C CA . HIS B 1 125 ? -2.877 -4.59 -10.5 1 98.81 125 HIS B CA 1
ATOM 2074 C C . HIS B 1 125 ? -1.872 -5.73 -10.391 1 98.81 125 HIS B C 1
ATOM 2076 O O . HIS B 1 125 ? -2.254 -6.902 -10.414 1 98.81 125 HIS B O 1
ATOM 2082 N N . LEU B 1 126 ? -0.618 -5.359 -10.25 1 98.94 126 LEU B N 1
ATOM 2083 C CA . LEU B 1 126 ? 0.424 -6.367 -10.078 1 98.94 126 LEU B CA 1
ATOM 2084 C C . LEU B 1 126 ? 0.612 -6.711 -8.609 1 98.94 126 LEU B C 1
ATOM 2086 O O . LEU B 1 126 ? 1.186 -5.926 -7.852 1 98.94 126 LEU B O 1
ATOM 2090 N N . LEU B 1 127 ? 0.176 -7.879 -8.227 1 98.94 127 LEU B N 1
ATOM 2091 C CA . LEU B 1 127 ? 0.347 -8.375 -6.863 1 98.94 127 LEU B CA 1
ATOM 2092 C C . LEU B 1 127 ? 1.571 -9.281 -6.766 1 98.94 127 LEU B C 1
ATOM 2094 O O . LEU B 1 127 ? 1.89 -10.008 -7.711 1 98.94 127 LEU B O 1
ATOM 2098 N N . GLU B 1 128 ? 2.141 -9.211 -5.652 1 99 128 GLU B N 1
ATOM 2099 C CA . GLU B 1 128 ? 3.32 -10.016 -5.355 1 99 128 GLU B CA 1
ATOM 2100 C C . GLU B 1 128 ? 3.146 -10.781 -4.047 1 99 128 GLU B C 1
ATOM 2102 O O . GLU B 1 128 ? 2.648 -10.234 -3.062 1 99 128 GLU B O 1
ATOM 2107 N N . LEU B 1 129 ? 3.402 -12.039 -4.031 1 98.94 129 LEU B N 1
ATOM 2108 C CA . LEU B 1 129 ? 3.615 -12.828 -2.826 1 98.94 129 LEU B CA 1
ATOM 2109 C C . LEU B 1 129 ? 5.105 -13.016 -2.555 1 98.94 129 LEU B C 1
ATOM 2111 O O . LEU B 1 129 ? 5.82 -13.609 -3.369 1 98.94 129 LEU B O 1
ATOM 2115 N N . ALA B 1 130 ? 5.527 -12.539 -1.458 1 98.94 130 ALA B N 1
ATOM 2116 C CA . ALA B 1 130 ? 6.965 -12.453 -1.227 1 98.94 130 A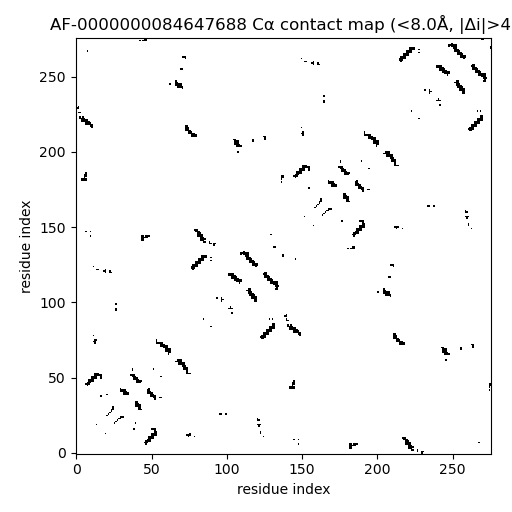LA B CA 1
ATOM 2117 C C . ALA B 1 130 ? 7.355 -13.133 0.081 1 98.94 130 ALA B C 1
ATOM 2119 O O . ALA B 1 130 ? 6.707 -12.93 1.111 1 98.94 130 ALA B O 1
ATOM 2120 N N . THR B 1 131 ? 8.43 -13.938 0.077 1 98.88 131 THR B N 1
ATOM 2121 C CA . THR B 1 131 ? 8.984 -14.562 1.272 1 98.88 131 THR B CA 1
ATOM 2122 C C . THR B 1 131 ? 10.086 -13.695 1.874 1 98.88 131 THR B C 1
ATOM 2124 O O . THR B 1 131 ? 10.586 -12.773 1.223 1 98.88 131 THR B O 1
ATOM 2127 N N . PRO B 1 132 ? 10.422 -13.922 3.152 1 98.5 132 PRO B N 1
ATOM 2128 C CA . PRO B 1 132 ? 11.523 -13.164 3.752 1 98.5 132 PRO B CA 1
ATOM 2129 C C . PRO B 1 132 ? 12.82 -13.258 2.943 1 9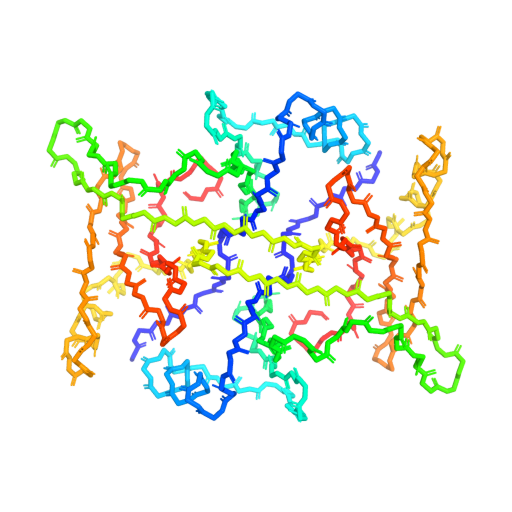8.5 132 PRO B C 1
ATOM 2131 O O . PRO B 1 132 ? 13.094 -14.297 2.338 1 98.5 132 PRO B O 1
ATOM 2134 N N . GLY B 1 133 ? 13.617 -12.227 2.992 1 97.88 133 GLY B N 1
ATOM 2135 C CA . GLY B 1 133 ? 14.898 -12.219 2.311 1 97.88 133 GLY B CA 1
ATOM 2136 C C . GLY B 1 133 ? 14.906 -11.367 1.054 1 97.88 133 GLY B C 1
ATOM 2137 O O . GLY B 1 133 ? 15.945 -11.219 0.406 1 97.88 133 GLY B O 1
ATOM 2138 N N . ILE B 1 134 ? 13.734 -10.711 0.784 1 97.31 134 ILE B N 1
ATOM 2139 C CA . ILE B 1 134 ? 13.734 -9.875 -0.412 1 97.31 134 ILE B CA 1
ATOM 2140 C C . ILE B 1 134 ? 14.227 -8.477 -0.063 1 97.31 134 ILE B C 1
ATOM 2142 O O . ILE B 1 134 ? 14.68 -7.734 -0.938 1 97.31 134 ILE B O 1
ATOM 2146 N N . TRP B 1 135 ? 14.117 -8.133 1.189 1 97.44 135 TRP B N 1
ATOM 2147 C CA . TRP B 1 135 ? 14.609 -6.875 1.738 1 97.44 135 TRP B CA 1
ATOM 2148 C C . TRP B 1 135 ? 15.414 -7.109 3.014 1 97.44 135 TRP B C 1
ATOM 2150 O O . TRP B 1 135 ? 15.211 -8.109 3.705 1 97.44 135 TRP B O 1
ATOM 2160 N N . PRO B 1 136 ? 16.297 -6.184 3.357 1 96.12 136 PRO B N 1
ATOM 2161 C CA . PRO B 1 136 ? 17.062 -6.348 4.594 1 96.12 136 PRO B CA 1
ATOM 2162 C C . PRO B 1 136 ? 16.188 -6.352 5.84 1 96.12 136 PRO B C 1
ATOM 2164 O O . PRO B 1 136 ? 16.5 -7.016 6.828 1 96.12 136 PRO B O 1
ATOM 2167 N N . ASN B 1 137 ? 15.086 -5.645 5.824 1 96.88 137 ASN B N 1
ATOM 2168 C CA . ASN B 1 137 ? 14.219 -5.516 6.992 1 96.88 137 ASN B CA 1
ATOM 2169 C C . ASN B 1 137 ? 13.156 -6.609 7.02 1 96.88 137 ASN B C 1
ATOM 2171 O O . ASN B 1 137 ? 12.266 -6.598 7.875 1 96.88 137 ASN B O 1
ATOM 2175 N N . TYR B 1 138 ? 13.234 -7.414 6.02 1 95.69 138 TYR B N 1
ATOM 2176 C CA . TYR B 1 138 ? 12.25 -8.484 5.914 1 95.69 138 TYR B CA 1
ATOM 2177 C C . TYR B 1 138 ? 12.906 -9.789 5.473 1 95.69 138 TYR B C 1
ATOM 2179 O O . TYR B 1 138 ? 13.555 -9.836 4.422 1 95.69 138 TYR B O 1
#